Protein AF-A0AAJ7SLI5-F1 (afdb_monomer_lite)

Sequence (270 aa):
MNVRLDGCIRNWDWMGQDTAWISGALRDEPSRQCYRNVEPGSFLPGAGHAEFNTLSYAVRKPSAVGPSAEGDADGDGWRLQLRLELRPSRDQAVLVALVRNGTDAELTVALTHAARGAVGTPARQQQLVPGVGVFVRKELVLFQEAPSDGARGPRAGGLCDGAWHSLGLSATATSMRLELDGVGHSKDGWASVGALAEGGRRPVAALLTGAVRTCLGGLPDTVAFTAAPISAYYAGCLRGIRVGGRALDLHEADHLHPGIRSHSCLPPLP

Radius of gyration: 21.47 Å; chains: 1; bounding box: 49×57×68 Å

Secondary structure (DSSP, 8-state):
----------S--STT---HHHHHHHHH-GGGSPPSS-EESEEEESS--EEESS---B-PPPP--SPPPS-----SSB-EEEEEEEEESSSSEEEEEEEETTTEEEEEEEEEEEEE--TT--GGGSEEEEEEEEEETTEEEEEEEPP--S--STT-SSS-SSS-EEEEEEE-SSEEEEEETTEEEEEESGGGTTTTTTTTPPPHHHHTTS--EEEESS--TTS-GGGSS--PBPEEEEEEEEETTEEPPGGG-SEE-TT-BSSEEPPPP-

pLDDT: mean 83.87, std 16.05, range [39.0, 98.25]

InterPro domains:
  IPR001791 Laminin G domain [PF02210] (158-245)
  IPR001791 Laminin G domain [PS50025] (54-265)
  IPR013320 Concanavalin A-like lectin/glucanase domain superfamily [SSF49899] (158-267)

Organism: Petromyzon marinus (NCBI:txid7757)

Foldseek 3Di:
DDDDDLDDDDPDDDPVDDPVVVVVVCVVDVLNDDDPDWDWFKFDAQPFWFKDFPDAFFDDDPDDPDPDDDDDPLDQGGKKKKKKKWQFQDQWFWAKFWAPPLAAGQKTKIWDWDWADDPPDPSVPTDTFTFIFIDGQAHTLDTDGDDQPVDDDPPRHYRNPLDIKIWIWMDGCFKIWTDINNDIDMDGPSQCVVCPVDDHDHGSSVVSNDGIMMIGQARDPSHDPVRYPGGTGTGGTMPPIAIPNDGDFSVPTPDDDSPMRRTIGDRDDD

Structure (mmCIF, N/CA/C/O backbone):
data_AF-A0AAJ7SLI5-F1
#
_entry.id   AF-A0AAJ7SLI5-F1
#
loop_
_atom_site.group_PDB
_atom_site.id
_atom_site.type_symbol
_atom_site.label_atom_id
_atom_site.label_alt_id
_atom_site.label_comp_id
_atom_site.label_asym_id
_atom_site.label_entity_id
_atom_site.label_seq_id
_atom_site.pdbx_PDB_ins_code
_atom_site.Cartn_x
_atom_site.Cartn_y
_atom_site.Cartn_z
_atom_site.occupancy
_atom_site.B_iso_or_equiv
_atom_site.auth_seq_id
_atom_site.auth_comp_id
_atom_site.auth_asym_id
_atom_site.auth_atom_id
_atom_site.pdbx_PDB_model_num
ATOM 1 N N . MET A 1 1 ? -5.986 -13.204 -24.121 1.00 43.41 1 MET A N 1
ATOM 2 C CA . MET A 1 1 ? -5.200 -13.248 -22.868 1.00 43.41 1 MET A CA 1
ATOM 3 C C . MET A 1 1 ? -4.113 -12.201 -22.969 1.00 43.41 1 MET A C 1
ATOM 5 O O . MET A 1 1 ? -3.384 -12.225 -23.947 1.00 43.41 1 MET A O 1
ATOM 9 N N . ASN A 1 2 ? -4.041 -11.272 -22.018 1.00 56.69 2 ASN A N 1
ATOM 10 C CA . ASN A 1 2 ? -2.928 -10.333 -21.918 1.00 56.69 2 ASN A CA 1
ATOM 11 C C . ASN A 1 2 ? -2.021 -10.853 -20.798 1.00 56.69 2 ASN A C 1
ATOM 13 O O . ASN A 1 2 ? -2.418 -10.823 -19.633 1.00 56.69 2 ASN A O 1
ATOM 17 N N . VAL A 1 3 ? -0.885 -11.452 -21.155 1.00 83.31 3 VAL A N 1
ATOM 18 C CA . VAL A 1 3 ? 0.050 -12.012 -20.172 1.00 83.31 3 VAL A CA 1
ATOM 19 C C . VAL A 1 3 ? 0.910 -10.861 -19.663 1.00 83.31 3 VAL A C 1
ATOM 21 O O . VAL A 1 3 ? 1.609 -10.222 -20.445 1.00 83.31 3 VAL A O 1
ATOM 24 N N . ARG A 1 4 ? 0.826 -10.561 -18.364 1.00 88.00 4 ARG A N 1
ATOM 25 C CA . ARG A 1 4 ? 1.632 -9.505 -17.739 1.00 88.00 4 ARG A CA 1
ATOM 26 C C . ARG A 1 4 ? 3.041 -10.041 -17.479 1.00 88.00 4 ARG A C 1
ATOM 28 O O . ARG A 1 4 ? 3.192 -11.108 -16.890 1.00 88.00 4 ARG A O 1
ATOM 35 N N . LEU A 1 5 ? 4.054 -9.302 -17.921 1.00 92.00 5 LEU A N 1
ATOM 36 C CA . LEU A 1 5 ? 5.462 -9.613 -17.689 1.00 92.00 5 LEU A CA 1
ATOM 37 C C . LEU A 1 5 ? 6.159 -8.366 -17.146 1.00 92.00 5 LEU A C 1
ATOM 39 O O . LEU A 1 5 ? 6.245 -7.352 -17.835 1.00 92.00 5 LEU A O 1
ATOM 43 N N . ASP A 1 6 ? 6.679 -8.466 -15.928 1.00 93.94 6 ASP A N 1
A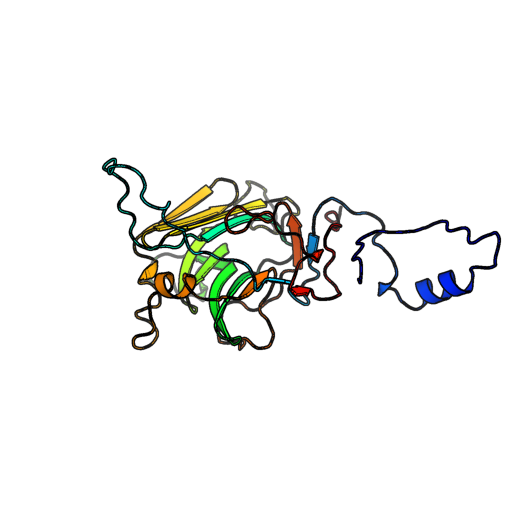TOM 44 C CA . ASP A 1 6 ? 7.616 -7.495 -15.366 1.00 93.94 6 ASP A CA 1
ATOM 45 C C . ASP A 1 6 ? 9.028 -8.022 -15.626 1.00 93.94 6 ASP A C 1
ATOM 47 O O . ASP A 1 6 ? 9.564 -8.830 -14.869 1.00 93.94 6 ASP A O 1
ATOM 51 N N . GLY A 1 7 ? 9.574 -7.663 -16.785 1.00 93.00 7 GLY A N 1
ATOM 52 C CA . GLY A 1 7 ? 10.841 -8.186 -17.270 1.00 93.00 7 GLY A CA 1
ATOM 53 C C . GLY A 1 7 ? 11.535 -7.199 -18.193 1.00 93.00 7 GLY A C 1
ATOM 54 O O . GLY A 1 7 ? 10.896 -6.371 -18.841 1.00 93.00 7 GLY A O 1
ATOM 55 N N . CYS A 1 8 ? 12.860 -7.301 -18.253 1.00 94.12 8 CYS A N 1
ATOM 56 C CA . CYS A 1 8 ? 13.675 -6.464 -19.116 1.00 94.12 8 CYS A CA 1
ATOM 57 C C . CYS A 1 8 ? 14.310 -7.285 -20.233 1.00 94.12 8 CYS A C 1
ATOM 59 O O . CYS A 1 8 ? 14.908 -8.330 -19.979 1.00 94.12 8 CYS A O 1
ATOM 61 N N . ILE A 1 9 ? 14.226 -6.779 -21.460 1.00 93.00 9 ILE A N 1
ATOM 62 C CA . ILE A 1 9 ? 14.850 -7.382 -22.637 1.00 93.00 9 ILE A CA 1
ATOM 63 C C . ILE A 1 9 ? 15.880 -6.391 -23.175 1.00 93.00 9 ILE A C 1
ATOM 65 O O . ILE A 1 9 ? 15.611 -5.198 -23.291 1.00 93.00 9 ILE A O 1
ATOM 69 N N . ARG A 1 10 ? 17.074 -6.887 -23.496 1.00 92.25 10 ARG A N 1
ATOM 70 C CA . ARG A 1 10 ? 18.166 -6.124 -24.116 1.00 92.25 10 ARG A CA 1
ATOM 71 C C . ARG A 1 10 ? 18.929 -7.016 -25.084 1.00 92.25 10 ARG A C 1
ATOM 73 O O . ARG A 1 10 ? 18.812 -8.234 -24.990 1.00 92.25 10 ARG A O 1
ATOM 80 N N . ASN A 1 11 ? 19.748 -6.415 -25.946 1.00 91.62 11 ASN A N 1
ATOM 81 C CA . ASN A 1 11 ? 20.559 -7.131 -26.941 1.00 91.62 11 ASN A CA 1
ATOM 82 C C . ASN A 1 11 ? 19.705 -8.059 -27.822 1.00 91.62 11 ASN A C 1
ATOM 84 O O . ASN A 1 11 ? 20.047 -9.219 -28.033 1.00 91.62 11 ASN A O 1
ATOM 88 N N . TRP A 1 12 ? 18.554 -7.558 -28.272 1.00 91.38 12 TRP A N 1
ATOM 89 C CA . TRP A 1 12 ? 17.672 -8.297 -29.164 1.00 91.38 12 TRP A CA 1
ATOM 90 C C . TRP A 1 12 ? 18.296 -8.430 -30.558 1.00 91.38 12 TRP A C 1
ATOM 92 O O . TRP A 1 12 ? 18.892 -7.486 -31.074 1.00 91.38 12 TRP A O 1
ATOM 102 N N . ASP A 1 13 ? 18.097 -9.591 -31.176 1.00 92.56 13 ASP A N 1
ATOM 103 C CA . ASP A 1 13 ? 18.382 -9.846 -32.585 1.00 92.56 13 ASP A CA 1
ATOM 104 C C . ASP A 1 13 ? 17.106 -10.387 -33.233 1.00 92.56 13 ASP A C 1
ATOM 106 O O . ASP A 1 13 ? 16.637 -11.483 -32.920 1.00 92.56 13 ASP A O 1
ATOM 110 N N . TRP A 1 14 ? 16.512 -9.582 -34.108 1.00 91.38 14 TRP A N 1
ATOM 111 C CA . TRP A 1 14 ? 15.299 -9.938 -34.830 1.00 91.38 14 TRP A CA 1
ATOM 112 C C . TRP A 1 14 ? 15.679 -10.395 -36.236 1.00 91.38 14 TRP A C 1
ATOM 114 O O . TRP A 1 14 ? 15.482 -9.661 -37.197 1.00 91.38 14 TRP A O 1
ATOM 124 N N . MET A 1 15 ? 16.242 -11.603 -36.356 1.00 93.75 15 MET A N 1
ATOM 125 C CA . MET A 1 15 ? 16.651 -12.211 -37.637 1.00 93.75 15 MET A CA 1
ATOM 126 C C . MET A 1 15 ? 17.621 -11.334 -38.457 1.00 93.75 15 MET A C 1
ATOM 128 O O . MET A 1 15 ? 17.492 -11.233 -39.680 1.00 93.75 15 MET A O 1
ATOM 132 N N . GLY A 1 16 ? 18.552 -10.647 -37.791 1.00 91.62 16 GLY A N 1
ATOM 133 C CA . GLY A 1 16 ? 19.519 -9.747 -38.422 1.00 91.62 16 GLY A CA 1
ATOM 134 C C . GLY A 1 16 ? 18.914 -8.482 -39.042 1.00 91.62 16 GLY A C 1
ATOM 135 O O . GLY A 1 16 ? 19.592 -7.807 -39.814 1.00 91.62 16 GLY A O 1
ATOM 136 N N . GLN A 1 17 ? 17.646 -8.168 -38.756 1.00 91.06 17 GLN A N 1
ATOM 137 C CA . GLN A 1 17 ? 16.984 -6.963 -39.261 1.00 91.06 17 GLN A CA 1
ATOM 138 C C . GLN A 1 17 ? 17.444 -5.702 -38.518 1.00 91.06 17 GLN A C 1
ATOM 140 O O . GLN A 1 17 ? 17.883 -5.762 -37.367 1.00 91.06 17 GLN A O 1
ATOM 145 N N . ASP A 1 18 ? 17.289 -4.538 -39.158 1.00 90.62 18 ASP A N 1
ATOM 146 C CA . ASP A 1 18 ? 17.535 -3.253 -38.502 1.00 90.62 18 ASP A CA 1
ATOM 147 C C . ASP A 1 18 ? 16.498 -2.992 -37.394 1.00 90.62 18 ASP A C 1
ATOM 149 O O . ASP A 1 18 ? 15.282 -3.087 -37.585 1.00 90.62 18 ASP A O 1
ATOM 153 N N . THR A 1 19 ? 16.997 -2.645 -36.209 1.00 90.75 19 THR A N 1
ATOM 154 C CA . THR A 1 19 ? 16.206 -2.393 -34.998 1.00 90.75 19 THR A CA 1
ATOM 155 C C . THR A 1 19 ? 16.385 -0.971 -34.469 1.00 90.75 19 THR A C 1
ATOM 157 O O . THR A 1 19 ? 15.983 -0.666 -33.341 1.00 90.75 19 THR A O 1
ATOM 160 N N . ALA A 1 20 ? 16.938 -0.064 -35.284 1.00 89.44 20 ALA A N 1
ATOM 161 C CA . ALA A 1 20 ? 17.119 1.341 -34.935 1.00 89.44 20 ALA A CA 1
ATOM 162 C C . ALA A 1 20 ? 15.810 2.003 -34.476 1.00 89.44 20 ALA A C 1
ATOM 164 O O . ALA A 1 20 ? 15.831 2.794 -33.532 1.00 89.44 20 ALA A O 1
ATOM 165 N N . TRP A 1 21 ? 14.670 1.614 -35.055 1.00 87.00 21 TRP A N 1
ATOM 166 C CA . TRP A 1 21 ? 13.339 2.086 -34.661 1.00 87.00 21 TRP A CA 1
ATOM 167 C C . TRP A 1 21 ? 12.968 1.725 -33.209 1.00 87.00 21 TRP A C 1
ATOM 169 O O . TRP A 1 21 ? 12.399 2.560 -32.509 1.00 87.00 21 TRP A O 1
ATOM 179 N N . ILE A 1 22 ? 13.348 0.535 -32.716 1.00 87.56 22 ILE A N 1
ATOM 180 C CA . ILE A 1 22 ? 13.147 0.136 -31.308 1.00 87.56 22 ILE A CA 1
ATOM 181 C C . ILE A 1 22 ? 13.999 1.032 -30.416 1.00 87.56 22 ILE A C 1
ATOM 183 O O . ILE A 1 22 ? 13.512 1.594 -29.439 1.00 87.56 22 ILE A O 1
ATOM 187 N N . SER A 1 23 ? 15.271 1.212 -30.778 1.00 85.38 23 SER A N 1
ATOM 188 C CA . SER A 1 23 ? 16.185 2.061 -30.011 1.00 85.38 23 SER A CA 1
ATOM 189 C C . SER A 1 23 ? 15.745 3.532 -29.986 1.00 85.38 23 SER A C 1
ATOM 191 O O . SER A 1 23 ? 15.926 4.199 -28.972 1.00 85.38 23 SER A O 1
ATOM 193 N N . GLY A 1 24 ? 15.142 4.028 -31.075 1.00 87.50 24 GLY A N 1
ATOM 194 C CA . GLY A 1 24 ? 14.528 5.353 -31.154 1.00 87.50 24 GLY A CA 1
ATOM 195 C C . GLY A 1 24 ? 13.346 5.470 -30.199 1.00 87.50 24 GLY A C 1
ATOM 196 O O . GLY A 1 24 ? 13.371 6.309 -29.307 1.00 87.50 24 GLY A O 1
ATOM 197 N N . ALA A 1 25 ? 12.395 4.537 -30.282 1.00 88.00 25 ALA A N 1
ATOM 198 C CA . ALA A 1 25 ? 11.236 4.515 -29.392 1.00 88.00 25 ALA A CA 1
ATOM 199 C C . ALA A 1 25 ? 11.616 4.417 -27.902 1.00 88.00 25 ALA A C 1
ATOM 201 O O . ALA A 1 25 ? 10.952 5.009 -27.056 1.00 88.00 25 ALA A O 1
ATOM 202 N N . LEU A 1 26 ? 12.687 3.689 -27.564 1.00 89.69 26 LEU A N 1
ATOM 203 C CA . LEU A 1 26 ? 13.200 3.622 -26.193 1.00 89.69 26 LEU A CA 1
ATOM 204 C C . LEU A 1 26 ? 13.835 4.936 -25.728 1.00 89.69 26 LEU A C 1
ATOM 206 O O . LEU A 1 26 ? 13.734 5.259 -24.548 1.00 89.69 26 LEU A O 1
ATOM 210 N N . ARG A 1 27 ? 14.501 5.684 -26.618 1.00 88.00 27 ARG A N 1
ATOM 211 C CA . ARG A 1 27 ? 15.070 7.003 -26.295 1.00 88.00 27 ARG A CA 1
ATOM 212 C C . ARG A 1 27 ? 13.977 8.044 -26.071 1.00 88.00 27 ARG A C 1
ATOM 214 O O . ARG A 1 27 ? 14.090 8.825 -25.131 1.00 88.00 27 ARG A O 1
ATOM 221 N N . ASP A 1 28 ? 12.938 8.013 -26.898 1.00 90.94 28 ASP A N 1
ATOM 222 C CA . ASP A 1 28 ? 11.855 8.997 -26.865 1.00 90.94 28 ASP A CA 1
ATOM 223 C C . ASP A 1 28 ? 10.877 8.752 -25.708 1.00 90.94 28 ASP A C 1
ATOM 225 O O . ASP A 1 28 ? 10.262 9.693 -25.207 1.00 90.94 28 ASP A O 1
ATOM 229 N N . GLU A 1 29 ? 10.746 7.501 -25.249 1.00 89.69 29 GLU A N 1
ATOM 230 C CA . GLU A 1 29 ? 9.793 7.121 -24.206 1.00 89.69 29 GLU A CA 1
ATOM 231 C C . GLU A 1 29 ? 10.481 6.436 -23.002 1.00 89.69 29 GLU A C 1
ATOM 233 O O . GLU A 1 29 ? 10.606 5.206 -22.956 1.00 89.69 29 GLU A O 1
ATOM 238 N N . PRO A 1 30 ? 10.903 7.205 -21.975 1.00 86.62 30 PRO A N 1
ATOM 239 C CA . PRO A 1 30 ? 11.588 6.666 -20.796 1.00 86.62 30 PRO A CA 1
ATOM 240 C C . PRO A 1 30 ? 10.800 5.592 -20.029 1.00 86.62 30 PRO A C 1
ATOM 242 O O . PRO A 1 30 ? 11.404 4.734 -19.391 1.00 86.62 30 PRO A O 1
ATOM 245 N N . SER A 1 31 ? 9.463 5.588 -20.106 1.00 84.75 31 SER A N 1
ATOM 246 C CA . SER A 1 31 ? 8.586 4.555 -19.521 1.00 84.75 31 SER A CA 1
ATOM 247 C C . SER A 1 31 ? 8.820 3.154 -20.090 1.00 84.75 31 SER A C 1
ATOM 249 O O . SER A 1 31 ? 8.468 2.172 -19.431 1.00 84.75 31 SER A O 1
ATOM 251 N N . ARG A 1 32 ? 9.419 3.053 -21.285 1.00 88.69 32 ARG A N 1
ATOM 252 C CA . ARG A 1 32 ? 9.795 1.786 -21.929 1.00 88.69 32 ARG A CA 1
ATOM 253 C C . ARG A 1 32 ? 11.181 1.286 -21.519 1.00 88.69 32 ARG A C 1
ATOM 255 O O . ARG A 1 32 ? 11.569 0.191 -21.917 1.00 88.69 32 ARG A O 1
ATOM 262 N N . GLN A 1 33 ? 11.935 2.066 -20.745 1.00 91.69 33 GLN A N 1
ATOM 263 C CA . GLN A 1 33 ? 13.238 1.661 -20.229 1.00 91.69 33 GLN A CA 1
ATOM 264 C C . GLN A 1 33 ? 13.091 0.981 -18.865 1.00 91.69 33 GLN A C 1
ATOM 266 O O . GLN A 1 33 ? 12.293 1.384 -18.017 1.00 91.69 33 GLN A O 1
ATOM 271 N N . CYS A 1 34 ? 13.896 -0.053 -18.642 1.00 92.38 34 CYS A N 1
ATOM 272 C CA . CYS A 1 34 ? 13.976 -0.726 -17.353 1.00 92.38 34 CYS A CA 1
ATOM 273 C C . CYS A 1 34 ? 14.930 0.014 -16.412 1.00 92.38 34 CYS A C 1
ATOM 275 O O . CYS A 1 34 ? 15.869 0.685 -16.847 1.00 92.38 34 CYS A O 1
ATOM 277 N N . TYR A 1 35 ? 14.768 -0.208 -15.110 1.00 91.75 35 TYR A N 1
ATOM 278 C CA . TYR A 1 35 ? 15.784 0.186 -14.144 1.00 91.75 35 TYR A CA 1
ATOM 279 C C . TYR A 1 35 ? 17.070 -0.622 -14.334 1.00 91.75 35 TYR A C 1
ATOM 281 O O . TYR A 1 35 ? 17.040 -1.816 -14.626 1.00 91.75 35 TYR A O 1
ATOM 289 N N . ARG A 1 36 ? 18.215 0.043 -14.148 1.00 91.25 36 ARG A N 1
ATOM 290 C CA . ARG A 1 36 ? 19.535 -0.574 -14.328 1.00 91.25 36 ARG A CA 1
ATOM 291 C C . ARG A 1 36 ? 19.829 -1.646 -13.280 1.00 91.25 36 ARG A C 1
ATOM 293 O O . ARG A 1 36 ? 20.367 -2.692 -13.622 1.00 91.25 36 ARG A O 1
ATOM 300 N N . ASN A 1 37 ? 19.496 -1.356 -12.025 1.00 93.44 37 ASN A N 1
ATOM 301 C CA . ASN A 1 37 ? 19.676 -2.253 -10.892 1.00 93.44 37 ASN A CA 1
ATOM 302 C C . ASN A 1 37 ? 18.308 -2.494 -10.266 1.00 93.44 37 ASN A C 1
ATOM 304 O O . ASN A 1 37 ? 17.581 -1.534 -10.004 1.00 93.44 37 ASN A O 1
ATOM 308 N N . VAL A 1 38 ? 17.977 -3.760 -10.037 1.00 95.50 38 VAL A N 1
ATOM 309 C CA . VAL A 1 38 ? 16.729 -4.176 -9.401 1.00 95.50 38 VAL A CA 1
ATOM 310 C C . VAL A 1 38 ? 16.996 -5.298 -8.409 1.00 95.50 38 VAL A C 1
ATOM 312 O O . VAL A 1 38 ? 17.949 -6.060 -8.564 1.00 95.50 38 VAL A O 1
ATOM 315 N N . GLU A 1 39 ? 16.134 -5.410 -7.411 1.00 95.69 39 GLU A N 1
ATOM 316 C CA . GLU A 1 39 ? 16.106 -6.502 -6.442 1.00 95.69 39 GLU A CA 1
ATOM 317 C C . GLU A 1 39 ? 14.688 -7.092 -6.321 1.00 95.69 39 GLU A C 1
ATOM 319 O O . GLU A 1 39 ? 13.727 -6.459 -6.773 1.00 95.69 39 GLU A O 1
ATOM 324 N N . PRO A 1 40 ? 14.527 -8.295 -5.735 1.00 96.50 40 PRO A N 1
ATOM 325 C CA . PRO A 1 40 ? 13.215 -8.913 -5.572 1.00 96.50 40 PRO A CA 1
ATOM 326 C C . PRO A 1 40 ? 12.265 -8.077 -4.708 1.00 96.50 40 PRO A C 1
ATOM 328 O O . PRO A 1 40 ? 12.587 -7.710 -3.577 1.00 96.50 40 PRO A O 1
ATOM 331 N N . GLY A 1 41 ? 11.063 -7.839 -5.227 1.00 96.69 41 GLY A N 1
ATOM 332 C CA . GLY A 1 41 ? 10.003 -7.087 -4.560 1.00 96.69 41 GLY A CA 1
ATOM 333 C C . GLY A 1 41 ? 9.158 -6.323 -5.571 1.00 96.69 41 GLY A C 1
ATOM 334 O O . GLY A 1 41 ? 9.396 -6.392 -6.769 1.00 96.69 41 GLY A O 1
ATOM 335 N N . SER A 1 42 ? 8.182 -5.575 -5.088 1.00 97.62 42 SER A N 1
ATOM 336 C CA . SER A 1 42 ? 7.317 -4.720 -5.887 1.00 97.62 42 SER A CA 1
ATOM 337 C C . SER A 1 42 ? 7.652 -3.258 -5.619 1.00 97.62 42 SER A C 1
ATOM 339 O O . SER A 1 42 ? 7.651 -2.829 -4.462 1.00 97.62 42 SER A O 1
ATOM 341 N N . PHE A 1 43 ? 7.912 -2.483 -6.671 1.00 97.50 43 PHE A N 1
ATOM 342 C CA . PHE A 1 43 ? 8.137 -1.043 -6.563 1.00 97.50 43 PHE A CA 1
ATOM 343 C C . PHE A 1 43 ? 6.843 -0.262 -6.731 1.00 97.50 43 PHE A C 1
ATOM 345 O O . PHE A 1 43 ? 6.175 -0.352 -7.764 1.00 97.50 43 PHE A O 1
ATOM 352 N N . LEU A 1 44 ? 6.535 0.569 -5.741 1.00 97.69 44 LEU A N 1
ATOM 353 C CA . LEU A 1 44 ? 5.436 1.517 -5.795 1.00 97.69 44 LEU A CA 1
ATOM 354 C C . LEU A 1 44 ? 6.024 2.934 -5.864 1.00 97.69 44 LEU A C 1
ATOM 356 O O . LEU A 1 44 ? 6.751 3.335 -4.954 1.00 97.69 44 LEU A O 1
ATOM 360 N N . PRO A 1 45 ? 5.725 3.718 -6.916 1.00 96.12 45 PRO A N 1
ATOM 361 C CA . PRO A 1 45 ? 6.358 5.020 -7.134 1.00 96.12 45 PRO A CA 1
ATOM 362 C C . PRO A 1 45 ? 5.726 6.173 -6.331 1.00 96.12 45 PRO A C 1
ATOM 364 O O . PRO A 1 45 ? 6.154 7.315 -6.476 1.00 96.12 45 PRO A O 1
ATOM 367 N N . GLY A 1 46 ? 4.688 5.924 -5.523 1.00 97.00 46 GLY A N 1
ATOM 368 C CA . GLY A 1 46 ? 3.966 6.984 -4.806 1.00 97.00 46 GLY A CA 1
ATOM 369 C C . GLY A 1 46 ? 3.014 7.809 -5.671 1.00 97.00 46 GLY A C 1
ATOM 370 O O . GLY A 1 46 ? 2.828 8.993 -5.392 1.00 97.00 46 GLY A O 1
ATOM 371 N N . ALA A 1 47 ? 2.438 7.203 -6.714 1.00 95.75 47 ALA A N 1
ATOM 372 C CA . ALA A 1 47 ? 1.523 7.861 -7.656 1.00 95.75 47 ALA A CA 1
ATOM 373 C C . ALA A 1 47 ? 0.200 7.104 -7.885 1.00 95.75 47 ALA A C 1
ATOM 375 O O . ALA A 1 47 ? -0.622 7.536 -8.682 1.00 95.75 47 ALA A O 1
ATOM 376 N N . GLY A 1 48 ? -0.003 5.965 -7.222 1.00 96.25 48 GLY A N 1
ATOM 377 C CA . GLY A 1 48 ? -1.199 5.151 -7.402 1.00 96.25 48 GLY A CA 1
ATOM 378 C C . GLY A 1 48 ? -1.204 3.931 -6.492 1.00 96.25 48 GLY A C 1
ATOM 379 O O . GLY A 1 48 ? -0.392 3.828 -5.574 1.00 96.25 48 GLY A O 1
ATOM 380 N N . HIS A 1 49 ? -2.117 3.003 -6.764 1.00 97.31 49 HIS A N 1
ATOM 381 C CA . HIS A 1 49 ? -2.381 1.840 -5.922 1.00 97.31 49 HIS A CA 1
ATOM 382 C C . HIS A 1 49 ? -2.644 0.578 -6.761 1.00 97.31 49 HIS A C 1
ATOM 384 O O . HIS A 1 49 ? -2.808 0.643 -7.984 1.00 97.31 49 HIS A O 1
ATOM 390 N N . ALA A 1 50 ? -2.695 -0.567 -6.083 1.00 97.50 50 ALA A N 1
ATOM 391 C CA . ALA A 1 50 ? -3.238 -1.818 -6.609 1.00 97.50 50 ALA A CA 1
ATOM 392 C C . ALA A 1 50 ? -4.538 -2.175 -5.871 1.00 97.50 50 ALA A C 1
ATOM 394 O O . ALA A 1 50 ? -4.660 -1.884 -4.682 1.00 97.50 50 ALA A O 1
ATOM 395 N N . GLU A 1 51 ? -5.500 -2.793 -6.553 1.00 96.31 51 GLU A N 1
ATOM 396 C CA . GLU A 1 51 ? -6.811 -3.160 -6.004 1.00 96.31 51 GLU A CA 1
ATOM 397 C C . GLU A 1 51 ? -7.093 -4.652 -6.195 1.00 96.31 51 GLU A C 1
ATOM 399 O O . GLU A 1 51 ? -6.894 -5.197 -7.281 1.00 96.31 51 GLU A O 1
ATOM 404 N N . PHE A 1 52 ? -7.602 -5.291 -5.141 1.00 94.62 52 PHE A N 1
ATOM 405 C CA . PHE A 1 52 ? -8.078 -6.672 -5.150 1.00 94.62 52 PHE A CA 1
ATOM 406 C C . PHE A 1 52 ? -9.518 -6.739 -4.631 1.00 94.62 52 PHE A C 1
ATOM 408 O O . PHE A 1 52 ? -9.796 -6.384 -3.483 1.00 94.62 52 PHE A O 1
ATOM 415 N N . ASN A 1 53 ? -10.424 -7.252 -5.456 1.00 90.81 53 ASN A N 1
ATOM 416 C CA . ASN A 1 53 ? -11.868 -7.299 -5.218 1.00 90.81 53 ASN A CA 1
ATOM 417 C C . ASN A 1 53 ? -12.363 -8.677 -4.766 1.00 90.81 53 ASN A C 1
ATOM 419 O O . ASN A 1 53 ? -13.491 -8.813 -4.298 1.00 90.81 53 ASN A O 1
ATOM 423 N N . THR A 1 54 ? -11.524 -9.705 -4.897 1.00 83.94 54 THR A N 1
ATOM 424 C CA . THR A 1 54 ? -11.888 -11.110 -4.650 1.00 83.94 54 THR A CA 1
ATOM 425 C C . THR A 1 54 ? -11.428 -11.644 -3.293 1.00 83.94 54 THR A C 1
ATOM 427 O O . THR A 1 54 ? -11.693 -12.802 -2.962 1.00 83.94 54 THR A O 1
ATOM 430 N N . LEU A 1 55 ? -10.751 -10.825 -2.482 1.00 86.94 55 LEU A N 1
ATOM 431 C CA . LEU A 1 55 ? -10.303 -11.242 -1.156 1.00 86.94 55 LEU A CA 1
ATOM 432 C C . LEU A 1 55 ? -11.493 -11.346 -0.198 1.00 86.94 55 LEU A C 1
ATOM 434 O O . LEU A 1 55 ? -12.296 -10.425 -0.067 1.00 86.94 55 LEU A O 1
ATOM 438 N N . SER A 1 56 ? -11.588 -12.484 0.490 1.00 82.31 56 SER A N 1
ATOM 439 C CA . SER A 1 56 ? -12.586 -12.717 1.530 1.00 82.31 56 SER A CA 1
ATOM 440 C C . SER A 1 56 ? -11.908 -12.802 2.886 1.00 82.31 56 SER A C 1
ATOM 442 O O . SER A 1 56 ? -10.925 -13.522 3.057 1.00 82.31 56 SER A O 1
ATOM 444 N N . TYR A 1 57 ? -12.471 -12.087 3.854 1.00 85.81 57 TYR A N 1
ATOM 445 C CA . TYR A 1 57 ? -12.023 -12.102 5.243 1.00 85.81 57 TYR A CA 1
ATOM 446 C C . TYR A 1 57 ? -12.907 -12.971 6.130 1.00 85.81 57 TYR A C 1
ATOM 448 O O . TYR A 1 57 ? -12.647 -13.068 7.322 1.00 85.81 57 TYR A O 1
ATOM 456 N N . ALA A 1 58 ? -13.940 -13.609 5.577 1.00 80.25 58 ALA A N 1
ATOM 457 C CA . ALA A 1 58 ? -14.840 -14.458 6.340 1.00 80.25 58 ALA A CA 1
ATOM 458 C C . ALA A 1 58 ? -14.150 -15.773 6.745 1.00 80.25 58 ALA A C 1
ATOM 460 O O . ALA A 1 58 ? -13.601 -16.496 5.911 1.00 80.25 58 ALA A O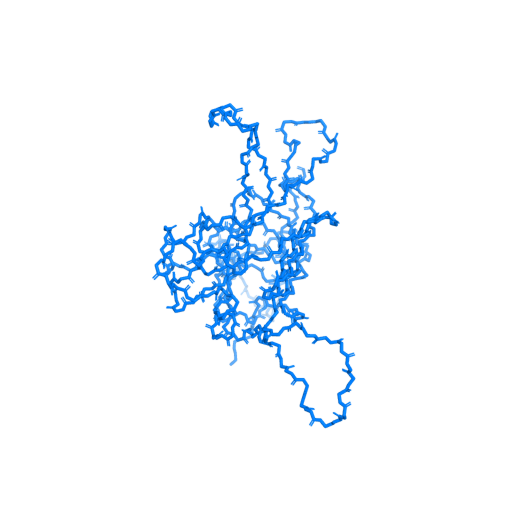 1
ATOM 461 N N . VAL A 1 59 ? -14.223 -16.119 8.027 1.00 73.25 59 VAL A N 1
ATOM 462 C CA . VAL A 1 59 ? -13.808 -17.422 8.548 1.00 73.25 59 VAL A CA 1
ATOM 463 C C . VAL A 1 59 ? -14.958 -18.391 8.310 1.00 73.25 59 VAL A C 1
ATOM 465 O O . VAL A 1 59 ? -16.016 -18.299 8.935 1.00 73.25 59 VAL A O 1
ATOM 468 N N . ARG A 1 60 ? -14.765 -19.339 7.390 1.00 61.66 60 ARG A N 1
ATOM 469 C CA . ARG A 1 60 ? -15.715 -20.438 7.201 1.00 61.66 60 ARG A CA 1
ATOM 470 C C . ARG A 1 60 ? -15.639 -21.353 8.420 1.00 61.66 60 ARG A C 1
ATOM 472 O O . ARG A 1 60 ? -14.579 -21.909 8.697 1.00 61.66 60 ARG A O 1
ATOM 479 N N . LYS A 1 61 ? -16.755 -21.532 9.132 1.00 56.22 61 LYS A N 1
ATOM 480 C CA . LYS A 1 61 ? -16.861 -22.607 10.127 1.00 56.22 61 LYS A CA 1
ATOM 481 C C . LYS A 1 61 ? -16.665 -23.942 9.393 1.00 56.22 61 LYS A C 1
ATOM 483 O O . LYS A 1 61 ? -17.307 -24.127 8.354 1.00 56.22 61 LYS A O 1
ATOM 488 N N . PRO A 1 62 ? -15.795 -24.852 9.862 1.00 51.25 62 PRO A N 1
ATOM 489 C CA . PRO A 1 62 ? -15.751 -26.195 9.304 1.00 51.25 62 PRO A CA 1
ATOM 490 C C . PRO A 1 62 ? -17.146 -26.814 9.432 1.00 51.25 62 PRO A C 1
ATOM 492 O O . PRO A 1 62 ? -17.785 -26.711 10.480 1.00 51.25 62 PRO A O 1
ATOM 495 N N . SER A 1 63 ? -17.643 -27.377 8.329 1.00 44.12 63 SER A N 1
ATOM 496 C CA . SER A 1 63 ? -18.952 -28.029 8.280 1.00 44.12 63 SER A CA 1
ATOM 497 C C . SER A 1 63 ? -19.001 -29.089 9.376 1.00 44.12 63 SER A C 1
ATOM 499 O O . SER A 1 63 ? -18.155 -29.983 9.402 1.00 44.12 63 SER A O 1
ATOM 501 N N . ALA A 1 64 ? -19.944 -28.960 10.305 1.00 46.09 64 ALA A N 1
ATOM 502 C CA . ALA A 1 64 ? -20.087 -29.877 11.421 1.00 46.09 64 ALA A CA 1
ATOM 503 C C . ALA A 1 64 ? -20.493 -31.269 10.910 1.00 46.09 64 ALA A C 1
ATOM 505 O O . ALA A 1 64 ? -21.667 -31.548 10.685 1.00 46.09 64 ALA A O 1
ATOM 506 N N . VAL A 1 65 ? -19.505 -32.147 10.744 1.00 45.75 65 VAL A N 1
ATOM 507 C CA . VAL A 1 65 ? -19.670 -33.601 10.818 1.00 45.75 65 VAL A CA 1
ATOM 508 C C . VAL A 1 65 ? -18.717 -34.073 11.911 1.00 45.75 65 VAL A C 1
ATOM 510 O O . VAL A 1 65 ? -17.574 -34.431 11.652 1.00 45.75 65 VAL A O 1
ATOM 513 N N . GLY A 1 66 ? -19.162 -33.976 13.161 1.00 48.62 66 GLY A N 1
ATOM 514 C CA . GLY A 1 66 ? -18.408 -34.438 14.324 1.00 48.62 66 GLY A CA 1
ATOM 515 C C . GLY A 1 66 ? -18.926 -33.813 15.623 1.00 48.62 66 GLY A C 1
ATOM 516 O O . GLY A 1 66 ? -19.284 -32.634 15.609 1.00 48.62 66 GLY A O 1
ATOM 517 N N . PRO A 1 67 ? -19.010 -34.577 16.728 1.00 45.31 67 PRO A N 1
ATOM 518 C CA . PRO A 1 67 ? -19.456 -34.050 18.005 1.00 45.31 67 PRO A CA 1
ATOM 519 C C . PRO A 1 67 ? -18.410 -33.085 18.567 1.00 45.31 67 PRO A C 1
ATOM 521 O O . PRO A 1 67 ? -17.207 -33.336 18.524 1.00 45.31 67 PRO A O 1
ATOM 524 N N . SER A 1 68 ? -18.919 -31.958 19.046 1.00 44.59 68 SER A N 1
ATOM 525 C CA . SER A 1 68 ? -18.222 -30.778 19.536 1.00 44.59 68 SER A CA 1
ATOM 526 C C . SER A 1 68 ? -17.103 -31.112 20.526 1.00 44.59 68 SER A C 1
ATOM 528 O O . SER A 1 68 ? -17.372 -31.593 21.625 1.00 44.59 68 SER A O 1
ATOM 530 N N . ALA A 1 69 ? -15.860 -30.794 20.160 1.00 39.47 69 ALA A N 1
ATOM 531 C CA . ALA A 1 69 ? -14.811 -30.552 21.139 1.00 39.47 69 ALA A CA 1
ATOM 532 C C . ALA A 1 69 ? -15.005 -29.131 21.685 1.00 39.47 69 ALA A C 1
ATOM 534 O O . ALA A 1 69 ? -15.072 -28.160 20.929 1.00 39.47 69 ALA A O 1
ATOM 535 N N . GLU A 1 70 ? -15.183 -29.041 22.996 1.00 43.25 70 GLU A N 1
ATOM 536 C CA . GLU A 1 70 ? -15.329 -27.800 23.744 1.00 43.25 70 GLU A CA 1
ATOM 537 C C . GLU A 1 70 ? -14.051 -26.954 23.652 1.00 43.25 70 GLU A C 1
ATOM 539 O O . GLU A 1 70 ? -12.947 -27.469 23.822 1.00 43.25 70 GLU A O 1
ATOM 544 N N . GLY A 1 71 ? -14.223 -25.646 23.433 1.00 39.25 71 GLY A N 1
ATOM 545 C CA . GLY A 1 71 ? -13.171 -24.646 23.622 1.00 39.25 71 GLY A CA 1
ATOM 546 C C . GLY A 1 71 ? -12.628 -24.005 22.347 1.00 39.25 71 GLY A C 1
ATOM 547 O O . GLY A 1 71 ? -11.459 -24.176 22.046 1.00 39.25 71 GLY A O 1
ATOM 548 N N . ASP A 1 72 ? -13.460 -23.241 21.632 1.00 39.00 72 ASP A N 1
ATOM 549 C CA . ASP A 1 72 ? -13.018 -22.047 20.887 1.00 39.00 72 ASP A CA 1
ATOM 550 C C . ASP A 1 72 ? -14.249 -21.208 20.506 1.00 39.00 72 ASP A C 1
ATOM 552 O O . ASP A 1 72 ? -14.777 -21.234 19.392 1.00 39.00 72 ASP A O 1
ATOM 556 N N . ALA A 1 73 ? -14.771 -20.487 21.497 1.00 43.69 73 ALA A N 1
ATOM 557 C CA . ALA A 1 73 ? -15.825 -19.501 21.314 1.00 43.69 73 ALA A CA 1
ATOM 558 C C . ALA A 1 73 ? -15.202 -18.127 21.006 1.00 43.69 73 ALA A C 1
ATOM 560 O O . ALA A 1 73 ? -15.207 -17.253 21.863 1.00 43.69 73 ALA A O 1
ATOM 561 N N . ASP A 1 74 ? -14.674 -17.923 19.794 1.00 45.69 74 ASP A N 1
ATOM 562 C CA . ASP A 1 74 ? -14.402 -16.567 19.278 1.00 45.69 74 ASP A CA 1
ATOM 563 C C . ASP A 1 74 ? -15.345 -16.309 18.092 1.00 45.69 74 ASP A C 1
ATOM 565 O O . ASP A 1 74 ? -15.149 -16.743 16.954 1.00 45.69 74 ASP A O 1
ATOM 569 N N . GLY A 1 75 ? -16.499 -15.750 18.449 1.00 47.34 75 GLY A N 1
ATOM 570 C CA . GLY A 1 75 ? -17.788 -15.934 17.794 1.00 47.34 75 GLY A CA 1
ATOM 571 C C . GLY A 1 75 ? -18.132 -15.009 16.636 1.00 47.34 75 GLY A C 1
ATOM 572 O O . GLY A 1 75 ? -19.316 -14.845 16.383 1.00 47.34 75 GLY A O 1
ATOM 573 N N . ASP A 1 76 ? -17.181 -14.463 15.886 1.00 56.94 76 ASP A N 1
ATOM 574 C CA . ASP A 1 76 ? -17.506 -13.477 14.847 1.00 56.94 76 ASP A CA 1
ATOM 575 C C . ASP A 1 76 ? -16.776 -13.773 13.539 1.00 56.94 76 ASP A C 1
ATOM 577 O O . ASP A 1 76 ? -15.886 -13.035 13.160 1.00 56.94 76 ASP A O 1
ATOM 581 N N . GLY A 1 77 ? -17.143 -14.881 12.883 1.00 70.81 77 GLY A N 1
ATOM 582 C CA . GLY A 1 77 ? -17.061 -15.230 11.447 1.00 70.81 77 GLY A CA 1
ATOM 583 C C . GLY A 1 77 ? -16.069 -14.576 10.461 1.00 70.81 77 GLY A C 1
ATOM 584 O O . GLY A 1 77 ? -16.284 -14.729 9.261 1.00 70.81 77 GLY A O 1
ATOM 585 N N . TRP A 1 78 ? -15.018 -13.868 10.870 1.00 79.12 78 TRP A N 1
ATOM 586 C CA . TRP A 1 78 ? -14.078 -13.139 10.025 1.00 79.12 78 TRP A CA 1
ATOM 587 C C . TRP A 1 78 ? -12.713 -12.972 10.714 1.00 79.12 78 TRP A C 1
ATOM 589 O O . TRP A 1 78 ? -12.589 -13.013 11.938 1.00 79.12 78 TRP A O 1
ATOM 599 N N . ARG A 1 79 ? -11.658 -12.821 9.911 1.00 85.56 79 ARG A N 1
ATOM 600 C CA . ARG A 1 79 ? -10.283 -12.626 10.370 1.00 85.56 79 ARG A CA 1
ATOM 601 C C . ARG A 1 79 ? -9.475 -11.886 9.308 1.00 85.56 79 ARG A C 1
ATOM 603 O O . ARG A 1 79 ? -9.368 -12.340 8.171 1.00 85.56 79 ARG A O 1
ATOM 610 N N . LEU A 1 80 ? -8.847 -10.780 9.697 1.00 89.50 80 LEU A N 1
ATOM 611 C CA . LEU A 1 80 ? -7.857 -10.086 8.876 1.00 89.50 80 LEU A CA 1
ATOM 612 C C . LEU A 1 80 ? -6.463 -10.510 9.330 1.00 89.50 80 LEU A C 1
ATOM 614 O O . LEU A 1 80 ? -6.106 -10.346 10.491 1.00 89.50 80 LEU A O 1
ATOM 618 N N . GLN A 1 81 ? -5.669 -11.042 8.408 1.00 93.31 81 GLN A N 1
ATOM 619 C CA . GLN A 1 81 ? -4.241 -11.276 8.611 1.00 93.31 81 GLN A CA 1
ATOM 620 C C . GLN A 1 81 ? -3.490 -10.611 7.472 1.00 93.31 81 GLN A C 1
ATOM 622 O O . GLN A 1 81 ? -3.708 -10.961 6.317 1.00 93.31 81 GLN A O 1
ATOM 627 N N . LEU A 1 82 ? -2.618 -9.671 7.796 1.00 95.94 82 LEU A N 1
ATOM 628 C CA . LEU A 1 82 ? -1.717 -9.008 6.872 1.00 95.94 82 LEU A CA 1
ATOM 629 C C . LEU A 1 82 ? -0.289 -9.291 7.329 1.00 95.94 82 LEU A C 1
ATOM 631 O O . LEU A 1 82 ? 0.040 -9.111 8.500 1.00 95.94 82 LEU A O 1
ATOM 635 N N . ARG A 1 83 ? 0.556 -9.725 6.400 1.00 97.75 83 ARG A N 1
ATOM 636 C CA . ARG A 1 83 ? 2.007 -9.739 6.573 1.00 97.75 83 ARG A CA 1
ATOM 637 C C . ARG A 1 83 ? 2.643 -9.169 5.323 1.00 97.75 83 ARG A C 1
ATOM 639 O O . ARG A 1 83 ? 2.255 -9.552 4.224 1.00 97.75 83 ARG A O 1
ATOM 646 N N . LEU A 1 84 ? 3.591 -8.267 5.488 1.00 97.81 84 LEU A N 1
ATOM 647 C CA . LEU A 1 84 ? 4.416 -7.770 4.398 1.00 97.81 84 LEU A CA 1
ATOM 648 C C . LEU A 1 84 ? 5.755 -7.304 4.953 1.00 97.81 84 LEU A C 1
ATOM 650 O O . LEU A 1 84 ? 5.881 -7.018 6.142 1.00 97.81 84 LEU A O 1
ATOM 654 N N . GLU A 1 85 ? 6.738 -7.208 4.079 1.00 98.12 85 GLU A N 1
ATOM 655 C CA . GLU A 1 85 ? 7.962 -6.471 4.345 1.00 98.12 85 GLU A CA 1
ATOM 656 C C . GLU A 1 85 ? 7.934 -5.189 3.516 1.00 98.12 85 GLU A C 1
ATOM 658 O O . GLU A 1 85 ? 7.513 -5.212 2.354 1.00 98.12 85 GLU A O 1
ATOM 663 N N . LEU A 1 86 ? 8.358 -4.077 4.110 1.00 97.38 86 LEU A N 1
ATOM 664 C CA . LEU A 1 86 ? 8.385 -2.771 3.468 1.00 97.38 86 LEU A CA 1
ATOM 665 C C . LEU A 1 86 ? 9.756 -2.106 3.594 1.00 97.38 86 LEU A C 1
ATOM 667 O O . LEU A 1 86 ? 10.411 -2.202 4.625 1.00 97.38 86 LEU A O 1
ATOM 671 N N . ARG A 1 87 ? 10.145 -1.371 2.555 1.00 96.50 87 ARG A N 1
ATOM 672 C CA . ARG A 1 87 ? 11.232 -0.389 2.585 1.00 96.50 87 ARG A CA 1
ATOM 673 C C . ARG A 1 87 ? 10.709 0.927 2.007 1.00 96.50 87 ARG A C 1
ATOM 675 O O . ARG A 1 87 ? 10.715 1.104 0.784 1.00 96.50 87 ARG A O 1
ATOM 682 N N . PRO A 1 88 ? 10.157 1.812 2.848 1.00 95.69 88 PRO A N 1
ATOM 683 C CA . PRO A 1 88 ? 9.565 3.064 2.405 1.00 95.69 88 PRO A CA 1
ATOM 684 C C . PRO A 1 88 ? 10.618 4.113 2.040 1.00 95.69 88 PRO A C 1
ATOM 686 O O . PRO A 1 88 ? 11.716 4.146 2.588 1.00 95.69 88 PRO A O 1
ATOM 689 N N . SER A 1 89 ? 10.243 5.020 1.141 1.00 94.00 89 SER A N 1
ATOM 690 C CA . SER A 1 89 ? 10.999 6.241 0.832 1.00 94.00 89 SER A CA 1
ATOM 691 C C . SER A 1 89 ? 10.299 7.515 1.324 1.00 94.00 89 SER A C 1
ATOM 693 O O . SER A 1 89 ? 10.761 8.620 1.041 1.00 94.00 89 SER A O 1
ATOM 695 N N . ARG A 1 90 ? 9.143 7.371 1.983 1.00 92.62 90 ARG A N 1
ATOM 696 C CA . ARG A 1 90 ? 8.345 8.439 2.598 1.00 92.62 90 ARG A CA 1
ATOM 697 C C . ARG A 1 90 ? 7.792 7.954 3.933 1.00 92.62 90 ARG A C 1
ATOM 699 O O . ARG A 1 90 ? 7.449 6.785 4.079 1.00 92.62 90 ARG A O 1
ATOM 706 N N . ASP A 1 91 ? 7.675 8.871 4.876 1.00 90.31 91 ASP A N 1
ATOM 707 C CA . ASP A 1 91 ? 7.255 8.639 6.261 1.00 90.31 91 ASP A CA 1
ATOM 708 C C . ASP A 1 91 ? 5.728 8.668 6.460 1.00 90.31 91 ASP A C 1
ATOM 710 O O . ASP A 1 91 ? 5.231 8.263 7.511 1.00 90.31 91 ASP A O 1
ATOM 714 N N . GLN A 1 92 ? 4.972 9.100 5.447 1.00 93.94 92 GLN A N 1
ATOM 715 C CA . GLN A 1 92 ? 3.512 9.086 5.441 1.00 93.94 92 GLN A CA 1
ATOM 716 C C . GLN A 1 92 ? 2.963 8.480 4.155 1.00 93.94 92 GLN A C 1
ATOM 718 O O . GLN A 1 92 ? 3.242 8.963 3.056 1.00 93.94 92 GLN A O 1
ATOM 723 N N . ALA A 1 93 ? 2.160 7.428 4.294 1.00 96.81 93 ALA A N 1
ATOM 724 C CA . ALA A 1 93 ? 1.487 6.779 3.177 1.00 96.81 93 ALA A CA 1
ATOM 725 C C . ALA A 1 93 ? 0.485 5.729 3.643 1.00 96.81 93 ALA A C 1
ATOM 727 O O . ALA A 1 93 ? 0.680 5.079 4.668 1.00 96.81 93 ALA A O 1
ATOM 728 N N . VAL A 1 94 ? -0.534 5.485 2.826 1.00 97.75 94 VAL A N 1
ATOM 729 C CA . VAL A 1 94 ? -1.407 4.318 2.969 1.00 97.75 94 VAL A CA 1
ATOM 730 C C . VAL A 1 94 ? -0.659 3.063 2.520 1.00 97.75 94 VAL A C 1
ATOM 732 O O . VAL A 1 94 ? -0.224 2.975 1.375 1.00 97.75 94 VAL A O 1
ATOM 735 N N . LEU A 1 95 ? -0.537 2.073 3.406 1.00 97.69 95 LEU A N 1
ATOM 736 C CA . LEU A 1 95 ? 0.021 0.757 3.087 1.00 97.69 95 LEU A CA 1
ATOM 737 C C . LEU A 1 95 ? -1.067 -0.172 2.557 1.00 97.69 95 LEU A C 1
ATOM 739 O O . LEU A 1 95 ? -0.941 -0.715 1.464 1.00 97.69 95 LEU A O 1
ATOM 743 N N . VAL A 1 96 ? -2.145 -0.333 3.325 1.00 96.62 96 VAL A N 1
ATOM 744 C CA . VAL A 1 96 ? -3.298 -1.172 2.980 1.00 96.62 96 VAL A CA 1
ATOM 745 C C . VAL A 1 96 ? -4.568 -0.457 3.414 1.00 96.62 96 VAL A C 1
ATOM 747 O O . VAL A 1 96 ? -4.624 0.072 4.521 1.00 96.62 96 VAL A O 1
ATOM 750 N N . ALA A 1 97 ? -5.604 -0.487 2.587 1.00 95.31 97 ALA A N 1
ATOM 751 C CA . ALA A 1 97 ? -6.927 -0.001 2.944 1.00 95.31 97 ALA A CA 1
ATOM 752 C C . ALA A 1 97 ? -8.017 -0.987 2.522 1.00 95.31 97 ALA A C 1
ATOM 754 O O . ALA A 1 97 ? -7.935 -1.614 1.467 1.00 95.31 97 ALA A O 1
ATOM 755 N N . LEU A 1 98 ? -9.053 -1.105 3.347 1.00 93.44 98 LEU A N 1
ATOM 756 C CA . LEU A 1 98 ? -10.264 -1.859 3.049 1.00 93.44 98 LEU A CA 1
ATOM 757 C C . LEU A 1 98 ? -11.379 -0.864 2.736 1.00 93.44 98 LEU A C 1
ATOM 759 O O . LEU A 1 98 ? -11.848 -0.145 3.621 1.00 93.44 98 LEU A O 1
ATOM 763 N N . VAL A 1 99 ? -11.780 -0.818 1.468 1.00 92.25 99 VAL A N 1
ATOM 764 C CA . VAL A 1 99 ? -12.744 0.149 0.940 1.00 92.25 99 VAL A CA 1
ATOM 765 C C . VAL A 1 99 ? -14.081 -0.533 0.669 1.00 92.25 99 VAL A C 1
ATOM 767 O O . VAL A 1 99 ? -14.161 -1.518 -0.070 1.00 92.25 99 VAL A O 1
ATOM 770 N N . ARG A 1 100 ? -15.159 0.007 1.239 1.00 87.94 100 ARG A N 1
ATOM 771 C CA . ARG A 1 100 ? -16.542 -0.444 1.035 1.00 87.94 100 ARG A CA 1
ATOM 772 C C . ARG A 1 100 ? -17.292 0.508 0.109 1.00 87.94 100 ARG A C 1
ATOM 774 O O . ARG A 1 100 ? -17.052 1.710 0.122 1.00 87.94 100 ARG A O 1
ATOM 781 N N . ASN A 1 101 ? -18.215 -0.037 -0.690 1.00 85.44 101 ASN A N 1
ATOM 782 C CA . ASN A 1 101 ? -19.116 0.712 -1.584 1.00 85.44 101 ASN A CA 1
ATOM 783 C C . ASN A 1 101 ? -18.416 1.661 -2.571 1.00 85.44 101 ASN A C 1
ATOM 785 O O . ASN A 1 101 ? -19.054 2.510 -3.179 1.00 85.44 101 ASN A O 1
ATOM 789 N N . GLY A 1 102 ? -17.104 1.531 -2.732 1.00 83.69 102 GLY A N 1
ATOM 790 C CA . GLY A 1 102 ? -16.318 2.415 -3.575 1.00 83.69 102 GLY A CA 1
ATOM 791 C C . GLY A 1 102 ? -15.702 3.619 -2.856 1.00 83.69 102 GLY A C 1
ATOM 792 O O . GLY A 1 102 ? -14.655 4.087 -3.295 1.00 83.69 102 GLY A O 1
ATOM 793 N N . THR A 1 103 ? -16.295 4.081 -1.755 1.00 88.19 103 THR A N 1
ATOM 794 C CA . THR A 1 103 ? -16.031 5.416 -1.185 1.00 88.19 103 THR A CA 1
ATOM 795 C C . THR A 1 103 ? -15.604 5.406 0.279 1.00 88.19 103 THR A C 1
ATOM 797 O O . THR A 1 103 ? -14.973 6.358 0.733 1.00 88.19 103 THR A O 1
ATOM 800 N N . ASP A 1 104 ? -15.932 4.349 1.024 1.00 87.50 104 ASP A N 1
ATOM 801 C CA . ASP A 1 104 ? -15.802 4.333 2.480 1.00 87.50 104 ASP A CA 1
ATOM 802 C C . ASP A 1 104 ? -14.548 3.547 2.886 1.00 87.50 104 ASP A C 1
ATOM 804 O O . ASP A 1 104 ? -14.501 2.323 2.742 1.00 87.50 104 ASP A O 1
ATOM 808 N N . ALA A 1 105 ? -13.523 4.239 3.395 1.00 90.69 105 ALA A N 1
ATOM 809 C CA . ALA A 1 105 ? -12.320 3.617 3.952 1.00 90.69 105 ALA A CA 1
ATOM 810 C C . ALA A 1 105 ? -12.594 3.109 5.379 1.00 90.69 105 ALA A C 1
ATOM 812 O O . ALA A 1 105 ? -12.532 3.858 6.355 1.00 90.69 105 ALA A O 1
ATOM 813 N N . GLU A 1 106 ? -12.918 1.823 5.504 1.00 89.00 106 GLU A N 1
ATOM 814 C CA . GLU A 1 106 ? -13.350 1.229 6.776 1.00 89.00 106 GLU A CA 1
ATOM 815 C C . GLU A 1 106 ? -12.171 0.930 7.702 1.00 89.00 106 GLU A C 1
ATOM 817 O O . GLU A 1 106 ? -12.236 1.195 8.902 1.00 89.00 106 GLU A O 1
ATOM 822 N N . LEU A 1 107 ? -11.084 0.402 7.136 1.00 91.38 107 LEU A N 1
ATOM 823 C CA . LEU A 1 107 ? -9.838 0.116 7.839 1.00 91.38 107 LEU A CA 1
ATOM 824 C C . LEU A 1 107 ? -8.668 0.564 6.971 1.00 91.38 107 LEU A C 1
ATOM 826 O O . LEU A 1 107 ? -8.612 0.221 5.794 1.00 91.38 107 LEU A O 1
ATOM 830 N N . THR A 1 108 ? -7.737 1.316 7.546 1.00 95.00 108 THR A N 1
ATOM 831 C CA . THR A 1 108 ? -6.528 1.793 6.865 1.00 95.00 108 THR A CA 1
ATOM 832 C C . THR A 1 108 ? -5.310 1.511 7.731 1.00 95.00 108 THR A C 1
ATOM 834 O O . THR A 1 108 ? -5.272 1.899 8.893 1.00 95.00 108 THR A O 1
ATOM 837 N N . VAL A 1 109 ? -4.304 0.857 7.164 1.00 96.94 109 VAL A N 1
ATOM 838 C CA . VAL A 1 109 ? -2.967 0.708 7.741 1.00 96.94 109 VAL A CA 1
ATOM 839 C C . VAL A 1 109 ? -2.056 1.678 7.013 1.00 96.94 109 VAL A C 1
ATOM 841 O O . VAL A 1 109 ? -1.998 1.655 5.782 1.00 96.94 109 VAL A O 1
ATOM 844 N N . ALA A 1 110 ? -1.359 2.537 7.746 1.00 97.69 110 ALA A N 1
ATOM 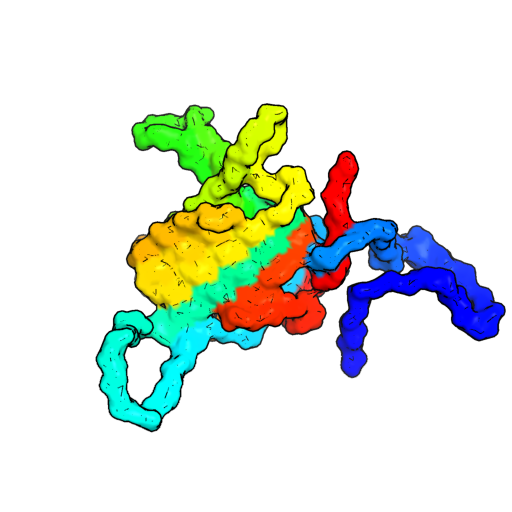845 C CA . ALA A 1 110 ? -0.588 3.612 7.144 1.00 97.69 110 ALA A CA 1
ATOM 846 C C . ALA A 1 110 ? 0.688 3.934 7.923 1.00 97.69 110 ALA A C 1
ATOM 848 O O . ALA A 1 110 ? 0.728 3.826 9.148 1.00 97.69 110 ALA A O 1
ATOM 849 N N . LEU A 1 111 ? 1.711 4.373 7.194 1.00 96.81 111 LEU A N 1
ATOM 850 C CA . LEU A 1 111 ? 2.860 5.072 7.758 1.00 96.81 111 LEU A CA 1
ATOM 851 C C . LEU A 1 111 ? 2.395 6.446 8.223 1.00 96.81 111 LEU A C 1
ATOM 853 O O . LEU A 1 111 ? 1.693 7.139 7.482 1.00 96.81 111 LEU A O 1
ATOM 857 N N . THR A 1 112 ? 2.732 6.809 9.455 1.00 95.12 112 THR A N 1
ATOM 858 C CA . THR A 1 112 ? 2.295 8.065 10.058 1.00 95.12 112 THR A CA 1
ATOM 859 C C . THR A 1 112 ? 3.203 8.509 11.194 1.00 95.12 112 THR A C 1
ATOM 861 O O . THR A 1 112 ? 4.109 7.793 11.611 1.00 95.12 112 THR A O 1
ATOM 864 N N . HIS A 1 113 ? 2.891 9.680 11.737 1.00 92.06 113 HIS A N 1
ATOM 865 C CA . HIS A 1 113 ? 3.434 10.169 12.988 1.00 92.06 113 HIS A CA 1
ATOM 866 C C . HIS A 1 113 ? 2.357 10.162 14.071 1.00 92.06 113 HIS A C 1
ATOM 868 O O . HIS A 1 113 ? 1.202 10.505 13.808 1.00 92.06 113 HIS A O 1
ATOM 874 N N . ALA A 1 114 ? 2.745 9.827 15.296 1.00 88.19 114 ALA A N 1
ATOM 875 C CA . ALA A 1 114 ? 1.943 10.076 16.486 1.00 88.19 114 ALA A CA 1
ATOM 876 C C . ALA A 1 114 ? 2.599 11.164 17.334 1.00 88.19 114 ALA A C 1
ATOM 878 O O . ALA A 1 114 ? 3.817 11.331 17.322 1.00 88.19 114 ALA A O 1
ATOM 879 N N . ALA A 1 115 ? 1.792 11.921 18.071 1.00 85.62 115 ALA A N 1
ATOM 880 C CA . ALA A 1 115 ? 2.313 12.914 18.992 1.00 85.62 115 ALA A CA 1
ATOM 881 C C . ALA A 1 115 ? 2.641 12.270 20.345 1.00 85.62 115 ALA A C 1
ATOM 883 O O . ALA A 1 115 ? 1.815 11.581 20.943 1.00 85.62 115 ALA A O 1
ATOM 884 N N . ARG A 1 116 ? 3.854 12.520 20.834 1.00 82.12 116 ARG A N 1
ATOM 885 C CA . ARG A 1 116 ? 4.389 12.045 22.105 1.00 82.12 116 ARG A CA 1
ATOM 886 C C . ARG A 1 116 ? 4.581 13.231 23.043 1.00 82.12 116 ARG A C 1
ATOM 888 O O . ARG A 1 116 ? 5.355 14.149 22.775 1.00 82.12 116 ARG A O 1
ATOM 895 N N . GLY A 1 117 ? 3.870 13.204 24.161 1.00 73.81 117 GLY A N 1
ATOM 896 C CA . GLY A 1 117 ? 3.956 14.201 25.222 1.00 73.81 117 GLY A CA 1
ATOM 897 C C . GLY A 1 117 ? 3.129 13.767 26.425 1.00 73.81 117 GLY A C 1
ATOM 898 O O . GLY A 1 117 ? 2.216 12.953 26.293 1.00 73.81 117 GLY A O 1
ATOM 899 N N . ALA A 1 118 ? 3.449 14.295 27.605 1.00 76.25 118 ALA A N 1
ATOM 900 C CA . ALA A 1 118 ? 2.626 14.073 28.788 1.00 76.25 118 ALA A CA 1
ATOM 901 C C . ALA A 1 118 ? 1.212 14.643 28.573 1.00 76.25 118 ALA A C 1
ATOM 903 O O . ALA A 1 118 ? 1.019 15.592 27.805 1.00 76.25 118 ALA A O 1
ATOM 904 N N . VAL A 1 119 ? 0.216 14.093 29.266 1.00 80.38 119 VAL A N 1
ATOM 905 C CA . VAL A 1 119 ? -1.148 14.641 29.245 1.00 80.38 119 VAL A CA 1
ATOM 906 C C . VAL A 1 119 ? -1.103 16.128 29.621 1.00 80.38 119 VAL A C 1
ATOM 908 O O . VAL A 1 119 ? -0.487 16.500 30.614 1.00 80.38 119 VAL A O 1
ATOM 911 N N . GLY A 1 120 ? -1.722 16.982 28.801 1.00 80.56 120 GLY A N 1
ATOM 912 C CA . GLY A 1 120 ? -1.716 18.439 28.987 1.00 80.56 120 GLY A CA 1
ATOM 913 C C . GLY A 1 120 ? -0.543 19.180 28.332 1.00 80.56 120 GLY A C 1
ATOM 914 O O . GLY A 1 120 ? -0.537 20.409 28.335 1.00 80.56 120 GLY A O 1
ATOM 915 N N . THR A 1 121 ? 0.415 18.475 27.717 1.00 82.56 121 THR A N 1
ATOM 916 C CA . THR A 1 121 ? 1.482 19.124 26.934 1.00 82.56 121 THR A CA 1
ATOM 917 C C . THR A 1 121 ? 0.861 19.787 25.699 1.00 82.56 121 THR A C 1
ATOM 919 O O . THR A 1 121 ? 0.175 19.096 24.937 1.00 82.56 121 THR A O 1
ATOM 922 N N . PRO A 1 122 ? 1.075 21.094 25.455 1.00 84.75 122 PRO A N 1
ATOM 923 C CA . PRO A 1 122 ? 0.524 21.763 24.282 1.00 84.75 122 PRO A CA 1
ATOM 924 C C . PRO A 1 122 ? 1.083 21.140 22.999 1.00 84.75 122 PRO A C 1
ATOM 926 O O . PRO A 1 122 ? 2.264 20.806 22.935 1.00 84.75 122 PRO A O 1
ATOM 929 N N . ALA A 1 123 ? 0.252 21.029 21.957 1.00 78.88 123 ALA A N 1
ATOM 930 C CA . ALA A 1 123 ? 0.583 20.318 20.714 1.00 78.88 123 ALA A CA 1
ATOM 931 C C . ALA A 1 123 ? 1.924 20.750 20.089 1.00 78.88 123 ALA A C 1
ATOM 933 O O . ALA A 1 123 ? 2.680 19.921 19.600 1.00 78.88 123 ALA A O 1
ATOM 934 N N . ARG A 1 124 ? 2.268 22.041 20.176 1.00 82.75 124 ARG A N 1
ATOM 935 C CA . ARG A 1 124 ? 3.531 22.592 19.651 1.00 82.75 124 ARG A CA 1
ATOM 936 C C . ARG A 1 124 ? 4.787 22.080 20.375 1.00 82.75 124 ARG A C 1
ATOM 938 O O . ARG A 1 124 ? 5.882 22.208 19.843 1.00 82.75 124 ARG A O 1
ATOM 945 N N . GLN A 1 125 ? 4.636 21.560 21.590 1.00 80.75 125 GLN A N 1
ATOM 946 C CA . GLN A 1 125 ? 5.720 21.003 22.406 1.00 80.75 125 GLN A CA 1
ATOM 947 C C . GLN A 1 125 ? 5.742 19.469 22.388 1.00 80.75 125 GLN A C 1
ATOM 949 O O . GLN A 1 125 ? 6.638 18.872 22.976 1.00 80.75 125 GLN A O 1
ATOM 954 N N . GLN A 1 126 ? 4.768 18.825 21.741 1.00 84.38 126 GLN A N 1
ATOM 955 C CA . GLN A 1 126 ? 4.757 17.375 21.593 1.00 84.38 126 GLN A CA 1
ATOM 956 C C . GLN A 1 126 ? 5.763 16.961 20.513 1.00 84.38 126 GLN A C 1
ATOM 958 O O . GLN A 1 126 ? 5.883 17.608 19.472 1.00 84.38 126 GLN A O 1
ATOM 963 N N . GLN A 1 127 ? 6.486 15.872 20.757 1.00 84.62 127 GLN A N 1
ATOM 964 C CA . GLN A 1 127 ? 7.395 15.286 19.779 1.00 84.62 127 GLN A CA 1
ATOM 965 C C . GLN A 1 127 ? 6.602 14.400 18.819 1.00 84.62 127 GLN A C 1
ATOM 967 O O . GLN A 1 127 ? 5.825 13.563 19.261 1.00 84.62 127 GLN A O 1
ATOM 972 N N . LEU A 1 128 ? 6.811 14.537 17.512 1.00 87.06 128 LEU A N 1
ATOM 973 C CA . LEU A 1 128 ? 6.248 13.600 16.542 1.00 87.06 128 LEU A CA 1
ATOM 974 C C . LEU A 1 128 ? 7.151 12.372 16.428 1.00 87.06 128 LEU A C 1
ATOM 976 O O . LEU A 1 128 ? 8.345 12.504 16.165 1.00 87.06 128 LEU A O 1
ATOM 980 N N . VAL A 1 129 ? 6.576 11.190 16.635 1.00 89.25 129 VAL A N 1
ATOM 981 C CA . VAL A 1 129 ? 7.265 9.904 16.503 1.00 89.25 129 VAL A CA 1
ATOM 982 C C . VAL A 1 129 ? 6.752 9.166 15.265 1.00 89.25 129 VAL A C 1
ATOM 984 O O . VAL A 1 129 ? 5.536 9.012 15.130 1.00 89.25 129 VAL A O 1
ATOM 987 N N . PRO A 1 130 ? 7.629 8.743 14.337 1.00 92.12 130 PRO A N 1
ATOM 988 C CA . PRO A 1 130 ? 7.226 7.989 13.155 1.00 92.12 130 PRO A CA 1
ATOM 989 C C . PRO A 1 130 ? 6.849 6.552 13.525 1.00 92.12 130 PRO A C 1
ATOM 991 O O . PRO A 1 130 ? 7.375 5.978 14.480 1.00 92.12 130 PRO A O 1
ATOM 994 N N . GLY A 1 131 ? 5.954 5.948 12.753 1.00 93.44 131 GLY A N 1
ATOM 995 C CA . GLY A 1 131 ? 5.513 4.579 12.983 1.00 93.44 131 GLY A CA 1
ATOM 996 C C . GLY A 1 131 ? 4.411 4.131 12.035 1.00 93.44 131 GLY A C 1
ATOM 997 O O . GLY A 1 131 ? 4.155 4.744 10.996 1.00 93.44 131 GLY A O 1
ATOM 998 N N . VAL A 1 132 ? 3.745 3.045 12.414 1.00 96.31 132 VAL A N 1
ATOM 999 C CA . VAL A 1 132 ? 2.601 2.489 11.687 1.00 96.31 132 VAL A CA 1
ATOM 1000 C C . VAL A 1 132 ? 1.339 2.691 12.513 1.00 96.31 132 VAL A C 1
ATOM 1002 O O . VAL A 1 132 ? 1.268 2.276 13.667 1.00 96.31 132 VAL A O 1
ATOM 1005 N N . GLY A 1 133 ? 0.333 3.320 11.914 1.00 95.25 133 GLY A N 1
ATOM 1006 C CA . GLY A 1 133 ? -0.996 3.491 12.488 1.00 95.25 133 GLY A CA 1
ATOM 1007 C C . GLY A 1 133 ? -2.022 2.589 11.811 1.00 95.25 133 GLY A C 1
ATOM 1008 O O . GLY A 1 133 ? -2.016 2.432 10.588 1.00 95.25 133 GLY A O 1
ATOM 1009 N N . VAL A 1 134 ? -2.933 2.030 12.603 1.00 95.25 134 VAL A N 1
ATOM 1010 C CA . VAL A 1 134 ? -4.153 1.381 12.114 1.00 95.25 134 VAL A CA 1
ATOM 1011 C C . VAL A 1 134 ? -5.333 2.267 12.465 1.00 95.25 134 VAL A C 1
ATOM 1013 O O . VAL A 1 134 ? -5.590 2.547 13.637 1.00 95.25 134 VAL A O 1
ATOM 1016 N N . PHE A 1 135 ? -6.055 2.688 11.438 1.00 92.12 135 PHE A N 1
ATOM 1017 C CA . PHE A 1 135 ? -7.202 3.568 11.534 1.00 92.12 135 PHE A CA 1
ATOM 1018 C C . PHE A 1 135 ? -8.474 2.821 11.170 1.00 92.12 135 PHE A C 1
ATOM 1020 O O . PHE A 1 135 ? -8.508 2.077 10.188 1.00 92.12 135 PHE A O 1
ATOM 1027 N N . VAL A 1 136 ? -9.533 3.072 11.927 1.00 89.12 136 VAL A N 1
ATOM 1028 C CA . VAL A 1 136 ? -10.887 2.604 11.639 1.00 89.12 136 VAL A CA 1
ATOM 1029 C C . VAL A 1 136 ? -11.769 3.826 11.457 1.00 89.12 136 VAL A C 1
ATOM 1031 O O . VAL A 1 136 ? -11.955 4.586 12.403 1.00 89.12 136 VAL A O 1
ATOM 1034 N N . ARG A 1 137 ? -12.288 4.036 10.239 1.00 85.38 137 ARG A N 1
ATOM 1035 C CA . ARG A 1 137 ? -13.123 5.203 9.887 1.00 85.38 137 ARG A CA 1
ATOM 1036 C C . ARG A 1 137 ? -12.584 6.524 10.456 1.00 85.38 137 ARG A C 1
ATOM 1038 O O . ARG A 1 137 ? -13.314 7.277 11.089 1.00 85.38 137 ARG A O 1
ATOM 1045 N N . LYS A 1 138 ? -1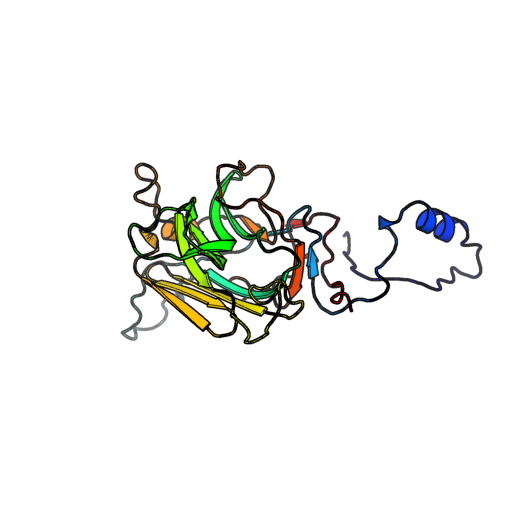1.294 6.788 10.230 1.00 85.50 138 LYS A N 1
ATOM 1046 C CA . LYS A 1 138 ? -10.520 7.957 10.708 1.00 85.50 138 LYS A CA 1
ATOM 1047 C C . LYS A 1 138 ? -9.996 7.904 12.138 1.00 85.50 138 LYS A C 1
ATOM 1049 O O . LYS A 1 138 ? -9.032 8.605 12.429 1.00 85.50 138 LYS A O 1
ATOM 1054 N N . GLU A 1 139 ? -10.533 7.047 12.992 1.00 87.31 139 GLU A N 1
ATOM 1055 C CA . GLU A 1 139 ? -10.061 6.936 14.369 1.00 87.31 139 GLU A CA 1
ATOM 1056 C C . GLU A 1 139 ? -8.796 6.089 14.450 1.00 87.31 139 GLU A C 1
ATOM 1058 O O . GLU A 1 139 ? -8.762 4.962 13.952 1.00 87.31 139 GLU A O 1
ATOM 1063 N N . LEU A 1 140 ? -7.754 6.614 15.099 1.00 90.19 140 LEU A N 1
ATOM 1064 C CA . LEU A 1 140 ? -6.535 5.857 15.370 1.00 90.19 140 LEU A CA 1
ATOM 1065 C C . LEU A 1 140 ? -6.829 4.784 16.426 1.00 90.19 140 LEU A C 1
ATOM 1067 O O . LEU A 1 140 ? -7.129 5.076 17.584 1.00 90.19 140 LEU A O 1
ATOM 1071 N N . VAL A 1 141 ? -6.728 3.521 16.027 1.00 89.94 141 VAL A N 1
ATOM 1072 C CA . VAL A 1 141 ? -7.016 2.372 16.890 1.00 89.94 141 VAL A CA 1
ATOM 1073 C C . VAL A 1 141 ? -5.756 1.897 17.590 1.00 89.94 141 VAL A C 1
ATOM 1075 O O . VAL A 1 141 ? -5.766 1.727 18.810 1.00 89.94 141 VAL A O 1
ATOM 1078 N N . LEU A 1 142 ? -4.702 1.675 16.809 1.00 92.69 142 LEU A N 1
ATOM 1079 C CA . LEU A 1 142 ? -3.407 1.172 17.242 1.00 92.69 142 LEU A CA 1
ATOM 1080 C C . LEU A 1 142 ? -2.310 1.961 16.550 1.00 92.69 142 LEU A C 1
ATOM 1082 O O . LEU A 1 142 ? -2.438 2.322 15.381 1.00 92.69 142 LEU A O 1
ATOM 1086 N N . PHE A 1 143 ? -1.222 2.175 17.272 1.00 93.19 143 PHE A N 1
ATOM 1087 C CA . PHE A 1 143 ? -0.017 2.780 16.743 1.00 93.19 143 PHE A CA 1
ATOM 1088 C C . PHE A 1 143 ? 1.189 2.010 17.264 1.00 93.19 143 PHE A C 1
ATOM 1090 O O . PHE A 1 143 ? 1.243 1.669 18.445 1.00 93.19 143 PHE A O 1
ATOM 1097 N N . GLN A 1 144 ? 2.132 1.734 16.373 1.00 93.69 144 GLN A N 1
ATOM 1098 C CA . GLN A 1 144 ? 3.405 1.108 16.686 1.00 93.69 144 GLN A CA 1
ATOM 1099 C C . GLN A 1 144 ? 4.514 2.062 16.257 1.00 93.69 144 GLN A C 1
ATOM 1101 O O . GLN A 1 144 ? 4.641 2.362 15.069 1.00 93.69 144 GLN A O 1
ATOM 1106 N N . GLU A 1 145 ? 5.295 2.539 17.228 1.00 91.50 145 GLU A N 1
ATOM 1107 C CA . GLU A 1 145 ? 6.477 3.362 16.965 1.00 91.50 145 GLU A CA 1
ATOM 1108 C C . GLU A 1 145 ? 7.477 2.571 16.120 1.00 91.50 145 GLU A C 1
ATOM 1110 O O . GLU A 1 145 ? 7.699 1.377 16.352 1.00 91.50 145 GLU A O 1
ATOM 1115 N N . ALA A 1 146 ? 8.071 3.250 15.140 1.00 88.44 146 ALA A N 1
ATOM 1116 C CA . ALA A 1 146 ? 9.207 2.718 14.412 1.00 88.44 146 ALA A CA 1
ATOM 1117 C C . ALA A 1 146 ? 10.376 2.491 15.383 1.00 88.44 146 ALA A C 1
ATOM 1119 O O . ALA A 1 146 ? 10.556 3.299 16.303 1.00 88.44 146 ALA A O 1
ATOM 1120 N N . PRO A 1 147 ? 11.191 1.441 15.185 1.00 80.94 147 PRO A N 1
ATOM 1121 C CA . PRO A 1 147 ? 12.369 1.231 16.007 1.00 80.94 147 PRO A CA 1
ATOM 1122 C C . PRO A 1 147 ? 13.250 2.481 15.996 1.00 80.94 147 PRO A C 1
ATOM 1124 O O . PRO A 1 147 ? 13.631 2.999 14.945 1.00 80.94 147 PRO A O 1
ATOM 1127 N N . SER A 1 148 ? 13.585 2.980 17.182 1.00 67.06 148 SER A N 1
ATOM 1128 C CA . SER A 1 148 ? 14.685 3.919 17.342 1.00 67.06 148 SER A CA 1
ATOM 1129 C C . SER A 1 148 ? 15.968 3.103 17.269 1.00 67.06 148 SER A C 1
ATOM 1131 O O . SER A 1 148 ? 16.530 2.749 18.308 1.00 67.06 148 SER A O 1
ATOM 1133 N N . ASP A 1 149 ? 16.379 2.697 16.067 1.00 58.22 149 ASP A N 1
ATOM 1134 C CA . ASP A 1 149 ? 17.671 2.036 15.932 1.00 58.22 149 ASP A CA 1
ATOM 1135 C C . ASP A 1 149 ? 18.732 2.986 16.506 1.00 58.22 149 ASP A C 1
ATOM 1137 O O . ASP A 1 149 ? 18.665 4.198 16.284 1.00 58.22 149 ASP A O 1
ATOM 1141 N N . GLY A 1 150 ? 19.652 2.473 17.324 1.00 51.28 150 GLY A N 1
ATOM 1142 C CA . GLY A 1 150 ? 20.564 3.257 18.177 1.00 51.28 150 GLY A CA 1
ATOM 1143 C C . GLY A 1 150 ? 21.562 4.153 17.423 1.00 51.28 150 GLY A C 1
ATOM 1144 O O . GLY A 1 150 ? 22.556 4.605 17.997 1.00 51.28 150 GLY A O 1
ATOM 1145 N N . ALA A 1 151 ? 21.330 4.395 16.134 1.00 46.97 151 ALA A N 1
ATOM 1146 C CA . ALA A 1 151 ? 22.085 5.272 15.270 1.00 46.97 151 ALA A CA 1
ATOM 1147 C C . ALA A 1 151 ? 22.046 6.720 15.784 1.00 46.97 151 ALA A C 1
ATOM 1149 O O . ALA A 1 151 ? 20.999 7.311 16.029 1.00 46.97 151 ALA A O 1
ATOM 1150 N N . ARG A 1 152 ? 23.221 7.339 15.919 1.00 41.81 152 ARG A N 1
ATOM 1151 C CA . ARG A 1 152 ? 23.352 8.795 16.061 1.00 41.81 152 ARG A CA 1
ATOM 1152 C C . ARG A 1 152 ? 23.363 9.417 14.668 1.00 41.81 152 ARG A C 1
ATOM 1154 O O . ARG A 1 152 ? 24.314 9.211 13.922 1.00 41.81 152 ARG A O 1
ATOM 1161 N N . GLY A 1 153 ? 22.357 10.223 14.334 1.00 43.09 153 GLY A N 1
ATOM 1162 C CA . GLY A 1 153 ? 22.350 11.027 13.110 1.00 43.09 153 GLY A CA 1
ATOM 1163 C C . GLY A 1 153 ? 21.058 11.834 12.925 1.00 43.09 153 GLY A C 1
ATOM 1164 O O . GLY A 1 153 ? 20.051 11.518 13.545 1.00 43.09 153 GLY A O 1
ATOM 1165 N N . PRO A 1 154 ? 21.039 12.862 12.059 1.00 43.16 154 PRO A N 1
ATOM 1166 C CA . PRO A 1 154 ? 19.856 13.702 11.821 1.00 43.16 154 PRO A CA 1
ATOM 1167 C C . PRO A 1 154 ? 18.693 12.978 11.108 1.00 43.16 154 PRO A C 1
ATOM 1169 O O . PRO A 1 154 ? 17.616 13.548 10.978 1.00 43.16 154 PRO A O 1
ATOM 1172 N N . ARG A 1 155 ? 18.908 11.733 10.652 1.00 48.66 155 ARG A N 1
ATOM 1173 C CA . ARG A 1 155 ? 17.898 10.804 10.104 1.00 48.66 155 ARG A CA 1
ATOM 1174 C C . ARG A 1 155 ? 17.659 9.582 11.007 1.00 48.66 155 ARG A C 1
ATOM 1176 O O . ARG A 1 155 ? 17.080 8.598 10.567 1.00 48.66 155 ARG A O 1
ATOM 1183 N N . ALA A 1 156 ? 18.156 9.614 12.244 1.00 45.88 156 ALA A N 1
ATOM 1184 C CA . ALA A 1 156 ? 17.994 8.526 13.195 1.00 45.88 156 ALA A CA 1
ATOM 1185 C C . ALA A 1 156 ? 16.574 8.525 13.770 1.00 45.88 156 ALA A C 1
ATOM 1187 O O . ALA A 1 156 ? 16.270 9.251 14.717 1.00 45.88 156 ALA A O 1
ATOM 1188 N N . GLY A 1 157 ? 15.702 7.733 13.158 1.00 60.66 157 GLY A N 1
ATOM 1189 C CA . GLY A 1 157 ? 14.350 7.485 13.639 1.00 60.66 157 GLY A CA 1
ATOM 1190 C C . GLY A 1 157 ? 13.376 7.317 12.485 1.00 60.66 157 GLY A C 1
ATOM 1191 O O . GLY A 1 157 ? 13.233 8.209 11.652 1.00 60.66 157 GLY A O 1
ATOM 1192 N N . GLY A 1 158 ? 12.683 6.182 12.451 1.00 81.12 158 GLY A N 1
ATOM 1193 C CA . GLY A 1 158 ? 11.653 5.908 11.455 1.00 81.12 158 GLY A CA 1
ATOM 1194 C C . GLY A 1 158 ? 11.985 4.739 10.544 1.00 81.12 158 GLY A C 1
ATOM 1195 O O . GLY A 1 158 ? 13.005 4.083 10.687 1.00 81.12 158 GLY A O 1
ATOM 1196 N N . LEU A 1 159 ? 11.085 4.500 9.595 1.00 90.12 159 LEU A N 1
ATOM 1197 C CA . LEU A 1 159 ? 11.141 3.352 8.687 1.00 90.12 159 LEU A CA 1
ATOM 1198 C C . LEU A 1 159 ? 11.840 3.672 7.355 1.00 90.12 159 LEU A C 1
ATOM 1200 O O . LEU A 1 159 ? 11.944 2.819 6.487 1.00 90.12 159 LEU A O 1
ATOM 1204 N N . CYS A 1 160 ? 12.263 4.923 7.143 1.00 91.06 160 CYS A N 1
ATOM 1205 C CA . CYS A 1 160 ? 12.884 5.396 5.896 1.00 91.06 160 CYS A CA 1
ATOM 1206 C C . CYS A 1 160 ? 14.421 5.328 5.949 1.00 91.06 160 CYS A C 1
ATOM 1208 O O . CYS A 1 160 ? 15.104 6.232 5.464 1.00 91.06 160 CYS A O 1
ATOM 1210 N N . ASP A 1 161 ? 14.967 4.294 6.582 1.00 88.88 161 ASP A N 1
ATOM 1211 C CA . ASP A 1 161 ? 16.406 4.094 6.799 1.00 88.88 161 ASP A CA 1
ATOM 1212 C C . ASP A 1 161 ? 17.093 3.313 5.657 1.00 88.88 161 ASP A C 1
ATOM 1214 O O . ASP A 1 161 ? 18.317 3.198 5.622 1.00 88.88 161 ASP A O 1
ATOM 1218 N N . GLY A 1 162 ? 16.316 2.813 4.691 1.00 89.62 162 GLY A N 1
ATOM 1219 C CA . GLY A 1 162 ? 16.807 1.993 3.583 1.00 89.62 162 GLY A CA 1
ATOM 1220 C C . GLY A 1 162 ? 16.905 0.498 3.908 1.00 89.62 162 GLY A C 1
ATOM 1221 O O . GLY A 1 162 ? 17.262 -0.288 3.024 1.00 89.62 162 GLY A O 1
ATOM 1222 N N . ALA A 1 163 ? 16.549 0.086 5.124 1.00 91.88 163 ALA A N 1
ATOM 1223 C CA . ALA A 1 163 ? 16.410 -1.304 5.519 1.00 91.88 163 ALA A CA 1
ATOM 1224 C C . ALA A 1 163 ? 15.018 -1.854 5.163 1.00 91.88 163 ALA A C 1
ATOM 1226 O O . ALA A 1 163 ? 14.093 -1.137 4.776 1.00 91.88 163 ALA A O 1
ATOM 1227 N N . TRP A 1 164 ? 14.888 -3.177 5.235 1.00 94.94 164 TRP A N 1
ATOM 1228 C CA . TRP A 1 164 ? 13.599 -3.853 5.137 1.00 94.94 164 TRP A CA 1
ATOM 1229 C C . TRP A 1 164 ? 13.007 -4.002 6.536 1.00 94.94 164 TRP A C 1
ATOM 1231 O O . TRP A 1 164 ? 13.655 -4.578 7.407 1.00 94.94 164 TRP A O 1
ATOM 1241 N N . HIS A 1 165 ? 11.766 -3.559 6.709 1.00 95.81 165 HIS A N 1
ATOM 1242 C CA . HIS A 1 165 ? 11.000 -3.710 7.942 1.00 95.81 165 HIS A CA 1
ATOM 1243 C C . HIS A 1 165 ? 9.874 -4.717 7.757 1.00 95.81 165 HIS A C 1
ATOM 1245 O O . HIS A 1 165 ? 9.191 -4.728 6.730 1.00 95.81 165 HIS A O 1
ATOM 1251 N N . SER A 1 166 ? 9.650 -5.550 8.763 1.00 97.12 166 SER A N 1
ATOM 1252 C CA . SER A 1 166 ? 8.573 -6.535 8.793 1.00 97.12 166 SER A CA 1
ATOM 1253 C C . SER A 1 166 ? 7.335 -5.956 9.471 1.00 97.12 166 SER A C 1
ATOM 1255 O O . SER A 1 166 ? 7.399 -5.464 10.594 1.00 97.12 166 SER A O 1
ATOM 1257 N N . LEU A 1 167 ? 6.191 -6.026 8.790 1.00 97.88 167 LEU A N 1
ATOM 1258 C CA . LEU A 1 167 ? 4.900 -5.575 9.296 1.00 97.88 167 LEU A CA 1
ATOM 1259 C C . LEU A 1 167 ? 3.925 -6.749 9.372 1.00 97.88 167 LEU A C 1
ATOM 1261 O O . LEU A 1 167 ? 3.641 -7.417 8.372 1.00 97.88 167 LEU A O 1
ATOM 1265 N N . GLY A 1 168 ? 3.361 -6.956 10.555 1.00 97.56 168 GLY A N 1
ATOM 1266 C CA . GLY A 1 168 ? 2.275 -7.885 10.818 1.00 97.56 168 GLY A CA 1
ATOM 1267 C C . GLY A 1 168 ? 1.054 -7.158 11.371 1.00 97.56 168 GLY A C 1
ATOM 1268 O O . GLY A 1 168 ? 1.156 -6.367 12.302 1.00 97.56 168 GLY A O 1
ATOM 1269 N N . LEU A 1 169 ? -0.124 -7.456 10.836 1.00 96.38 169 LEU A N 1
ATOM 1270 C CA . LEU A 1 169 ? -1.397 -7.074 11.440 1.00 96.38 169 LEU A CA 1
ATOM 1271 C C . LEU A 1 169 ? -2.298 -8.302 11.499 1.00 96.38 169 LEU A C 1
ATOM 1273 O O . LEU A 1 169 ? -2.506 -8.992 10.502 1.00 96.38 169 LEU A O 1
ATOM 1277 N N . SER A 1 170 ? -2.875 -8.552 12.664 1.00 93.00 170 SER A N 1
ATOM 1278 C CA . SER A 1 170 ? -3.931 -9.540 12.841 1.00 93.00 170 SER A CA 1
ATOM 1279 C C . SER A 1 170 ? -5.103 -8.905 13.564 1.00 93.00 170 SER A C 1
ATOM 1281 O O . SER A 1 170 ? -4.908 -8.300 14.614 1.00 93.00 170 SER A O 1
ATOM 1283 N N . ALA A 1 171 ? -6.306 -9.053 13.024 1.00 89.44 171 ALA A N 1
ATOM 1284 C CA . ALA A 1 171 ? -7.527 -8.580 13.657 1.00 89.44 171 ALA A CA 1
ATOM 1285 C C . ALA A 1 171 ? -8.611 -9.665 13.621 1.00 89.44 171 ALA A C 1
ATOM 1287 O O . ALA A 1 171 ? -8.860 -10.278 12.577 1.00 89.44 171 ALA A O 1
ATOM 1288 N N . THR A 1 172 ? -9.239 -9.876 14.772 1.00 85.19 172 THR A N 1
ATOM 1289 C CA . THR A 1 172 ? -10.488 -10.620 14.988 1.00 85.19 172 THR A CA 1
ATOM 1290 C C . THR A 1 172 ? -11.523 -9.652 15.546 1.00 85.19 172 THR A C 1
ATOM 1292 O O . THR A 1 172 ? -11.185 -8.518 15.865 1.00 85.19 172 THR A O 1
ATOM 1295 N N . ALA A 1 173 ? -12.779 -10.052 15.719 1.00 77.19 173 ALA A N 1
ATOM 1296 C CA . ALA A 1 173 ? -13.775 -9.137 16.279 1.00 77.19 173 ALA A CA 1
ATOM 1297 C C . ALA A 1 173 ? -13.468 -8.638 17.698 1.00 77.19 173 ALA A C 1
ATOM 1299 O O . ALA A 1 173 ? -13.937 -7.573 18.090 1.00 77.19 173 ALA A O 1
ATOM 1300 N N . THR A 1 174 ? -12.666 -9.380 18.454 1.00 78.38 174 THR A N 1
ATOM 1301 C CA . THR A 1 174 ? -12.370 -9.091 19.857 1.00 78.38 174 THR A CA 1
ATOM 1302 C C . THR A 1 174 ? -11.027 -8.396 20.032 1.00 78.38 174 THR A C 1
ATOM 1304 O O . THR A 1 174 ? -10.922 -7.473 20.840 1.00 78.38 174 THR A O 1
ATOM 1307 N N . SER A 1 175 ? -10.024 -8.774 19.238 1.00 86.75 175 SER A N 1
ATOM 1308 C CA . SER A 1 175 ? -8.648 -8.309 19.407 1.00 86.75 175 SER A CA 1
ATOM 1309 C C . SER A 1 175 ? -8.020 -7.859 18.092 1.00 86.75 175 SER A C 1
ATOM 1311 O O . SER A 1 175 ? -8.307 -8.384 17.013 1.00 86.75 175 SER A O 1
ATOM 1313 N N . MET A 1 176 ? -7.156 -6.855 18.177 1.00 90.62 176 MET A N 1
ATOM 1314 C CA . MET A 1 176 ? -6.301 -6.423 17.081 1.00 90.62 176 MET A CA 1
ATOM 1315 C C . MET A 1 176 ? -4.871 -6.362 17.589 1.00 90.62 176 MET A C 1
ATOM 1317 O O . MET A 1 176 ? -4.621 -5.826 18.663 1.00 90.62 176 MET A O 1
ATOM 1321 N N . ARG A 1 177 ? -3.933 -6.887 16.809 1.00 94.19 177 ARG A N 1
ATOM 1322 C CA . ARG A 1 177 ? -2.503 -6.864 17.095 1.00 94.19 177 ARG A CA 1
ATOM 1323 C C . ARG A 1 177 ? -1.750 -6.329 15.892 1.00 94.19 177 ARG A C 1
ATOM 1325 O O . ARG A 1 177 ? -1.902 -6.856 14.790 1.00 94.19 177 ARG A O 1
ATOM 1332 N N . LEU A 1 178 ? -0.942 -5.309 16.135 1.00 96.50 178 LEU A N 1
ATOM 1333 C CA . LEU A 1 178 ? -0.018 -4.712 15.181 1.00 96.50 178 LEU A CA 1
ATOM 1334 C C . LEU A 1 178 ? 1.404 -5.039 15.634 1.00 96.50 178 LEU A C 1
ATOM 1336 O O . LEU A 1 178 ? 1.708 -4.895 16.813 1.00 96.50 178 LEU A O 1
ATOM 1340 N N . GLU A 1 179 ? 2.249 -5.482 14.715 1.00 95.81 179 GLU A N 1
ATOM 1341 C CA . GLU A 1 179 ? 3.632 -5.875 14.968 1.00 95.81 179 GLU A CA 1
ATOM 1342 C C . GLU A 1 179 ? 4.543 -5.273 13.897 1.00 95.81 179 GLU A C 1
ATOM 1344 O O . GLU A 1 179 ? 4.252 -5.373 12.706 1.00 95.81 179 GLU A O 1
ATOM 1349 N N . LEU A 1 180 ? 5.628 -4.643 14.329 1.00 95.50 180 LEU A N 1
ATOM 1350 C CA . LEU A 1 180 ? 6.641 -4.003 13.503 1.00 95.50 180 LEU A CA 1
ATOM 1351 C C . LEU A 1 180 ? 8.011 -4.459 14.002 1.00 95.50 180 LEU A C 1
ATOM 1353 O O . LEU A 1 180 ? 8.342 -4.254 15.168 1.00 95.50 180 LEU A O 1
ATOM 1357 N N . ASP A 1 181 ? 8.778 -5.122 13.141 1.00 94.31 181 ASP A N 1
ATOM 1358 C CA . ASP A 1 181 ? 10.109 -5.660 13.468 1.00 94.31 181 ASP A CA 1
ATOM 1359 C C . ASP A 1 181 ? 10.134 -6.522 14.738 1.00 94.31 181 ASP A C 1
ATOM 1361 O O . ASP A 1 181 ? 11.034 -6.448 15.572 1.00 94.31 181 ASP A O 1
ATOM 1365 N N . GLY A 1 182 ? 9.099 -7.353 14.891 1.00 90.00 182 GLY A N 1
ATOM 1366 C CA . GLY A 1 182 ? 8.923 -8.256 16.031 1.00 90.00 182 GLY A CA 1
ATOM 1367 C C . GLY A 1 182 ? 8.414 -7.582 17.309 1.00 90.00 182 GLY A C 1
ATOM 1368 O O . GLY A 1 182 ? 8.072 -8.276 18.267 1.00 90.00 182 GLY A O 1
ATOM 1369 N N . VAL A 1 183 ? 8.310 -6.251 17.340 1.00 90.06 183 VAL A N 1
ATOM 1370 C CA . VAL A 1 183 ? 7.710 -5.502 18.449 1.00 90.06 183 VAL A CA 1
ATOM 1371 C C . VAL A 1 183 ? 6.250 -5.238 18.122 1.00 90.06 183 VAL A C 1
ATOM 1373 O O . VAL A 1 183 ? 5.937 -4.642 17.096 1.00 90.06 183 VAL A O 1
ATOM 1376 N N . GLY A 1 184 ? 5.336 -5.676 18.984 1.00 87.00 184 GLY A N 1
ATOM 1377 C CA . GLY A 1 184 ? 3.915 -5.501 18.724 1.00 87.00 184 GLY A CA 1
ATOM 1378 C C . GLY A 1 184 ? 3.087 -5.158 19.946 1.00 87.00 184 GLY A C 1
ATOM 1379 O O . GLY A 1 184 ? 3.392 -5.545 21.075 1.00 87.00 184 GLY A O 1
ATOM 1380 N N . HIS A 1 185 ? 1.982 -4.473 19.680 1.00 88.31 185 HIS A N 1
ATOM 1381 C CA . HIS A 1 185 ? 0.967 -4.113 20.655 1.00 88.31 185 HIS A CA 1
ATOM 1382 C C . HIS A 1 185 ? -0.377 -4.700 20.243 1.00 88.31 185 HIS A C 1
ATOM 1384 O O . HIS A 1 185 ? -0.720 -4.773 19.060 1.00 88.31 185 HIS A O 1
ATOM 1390 N N . SER A 1 186 ? -1.139 -5.132 21.243 1.00 90.94 186 SER A N 1
ATOM 1391 C CA . SER A 1 186 ? -2.501 -5.623 21.056 1.00 90.94 186 SER A CA 1
ATOM 1392 C C . SER A 1 186 ? -3.491 -4.676 21.722 1.00 90.94 186 SER A C 1
ATOM 1394 O O . SER A 1 186 ? -3.172 -4.044 22.728 1.00 90.94 186 SER A O 1
ATOM 1396 N N . LYS A 1 187 ? -4.686 -4.571 21.150 1.00 85.62 187 LYS A N 1
ATOM 1397 C CA . LYS A 1 187 ? -5.815 -3.828 21.700 1.00 85.62 187 LYS A CA 1
ATOM 1398 C C . LYS A 1 187 ? -7.075 -4.664 21.585 1.00 85.62 187 LYS A C 1
ATOM 1400 O O . LYS A 1 187 ? -7.479 -5.053 20.487 1.00 85.62 187 LYS A O 1
ATOM 1405 N N . ASP A 1 188 ? -7.702 -4.871 22.730 1.00 85.81 188 ASP A N 1
ATOM 1406 C CA . ASP A 1 188 ? -8.990 -5.539 22.835 1.00 85.81 188 ASP A CA 1
ATOM 1407 C C . ASP A 1 188 ? -10.136 -4.533 22.694 1.00 85.81 188 ASP A C 1
ATOM 1409 O O . ASP A 1 188 ? -9.958 -3.322 22.861 1.00 85.81 188 ASP A O 1
ATOM 1413 N N . GLY A 1 189 ? -11.325 -5.021 22.339 1.00 75.31 189 GLY A N 1
ATOM 1414 C CA . GLY A 1 189 ? -12.528 -4.190 22.207 1.00 75.31 189 GLY A CA 1
ATOM 1415 C C . GLY A 1 189 ? -12.443 -3.150 21.084 1.00 75.31 189 GLY A C 1
ATOM 1416 O O . GLY A 1 189 ? -13.239 -2.210 21.031 1.00 75.31 189 GLY A O 1
ATOM 1417 N N . TRP A 1 190 ? -11.484 -3.303 20.169 1.00 76.56 190 TRP A N 1
ATOM 1418 C CA . TRP A 1 190 ? -11.248 -2.359 19.082 1.00 76.56 190 TRP A CA 1
ATOM 1419 C C . TRP A 1 190 ? -12.425 -2.288 18.096 1.00 76.56 190 TRP A C 1
ATOM 1421 O O . TRP A 1 190 ? -12.610 -1.257 17.461 1.00 76.56 190 TRP A O 1
ATOM 1431 N N . ALA A 1 191 ? -13.240 -3.343 17.974 1.00 64.50 191 ALA A N 1
ATOM 1432 C CA . ALA A 1 191 ? -14.382 -3.372 17.055 1.00 64.50 191 ALA A CA 1
ATOM 1433 C C . ALA A 1 191 ? -15.478 -2.352 17.415 1.00 64.50 191 ALA A C 1
ATOM 1435 O O . ALA A 1 191 ? -16.284 -1.982 16.558 1.00 64.50 191 ALA A O 1
ATOM 1436 N N . SER A 1 192 ? -15.480 -1.874 18.663 1.00 62.28 192 SER A N 1
ATOM 1437 C CA . SER A 1 192 ? -16.327 -0.780 19.148 1.00 62.28 192 SER A CA 1
ATOM 1438 C C . SER A 1 192 ? -15.755 0.604 18.805 1.00 62.28 192 SER A C 1
ATOM 1440 O O . SER A 1 192 ? -16.474 1.605 18.856 1.00 62.28 192 SER A O 1
ATOM 1442 N N . VAL A 1 193 ? -14.469 0.686 18.441 1.00 61.47 193 VAL A N 1
ATOM 1443 C CA . VAL A 1 193 ? -13.814 1.927 18.009 1.00 61.47 193 VAL A CA 1
ATOM 1444 C C . VAL A 1 193 ? -14.383 2.305 16.639 1.00 61.47 193 VAL A C 1
ATOM 1446 O O . VAL A 1 193 ? -14.383 1.506 15.707 1.00 61.47 193 VAL A O 1
ATOM 1449 N N . GLY A 1 194 ? -14.965 3.502 16.543 1.00 51.34 194 GLY A N 1
ATOM 1450 C CA . GLY A 1 194 ? -15.692 3.968 15.355 1.00 51.34 194 GLY A CA 1
ATOM 1451 C C . GLY A 1 194 ? -17.194 3.631 15.316 1.00 51.34 194 GLY A C 1
ATOM 1452 O O . GLY A 1 194 ? -17.895 4.148 14.447 1.00 51.34 194 GLY A O 1
ATOM 1453 N N . ALA A 1 195 ? -17.728 2.836 16.257 1.00 51.56 195 ALA A N 1
ATOM 1454 C CA . ALA A 1 195 ? -19.183 2.721 16.465 1.00 51.56 195 ALA A CA 1
ATOM 1455 C C . ALA A 1 195 ? -19.759 3.963 17.180 1.00 51.56 195 ALA A C 1
ATOM 1457 O O . ALA A 1 195 ? -20.928 4.302 17.011 1.00 51.56 195 ALA A O 1
ATOM 1458 N N . LEU A 1 196 ? -18.909 4.669 17.935 1.00 47.59 196 LEU A N 1
ATOM 1459 C CA . LEU A 1 196 ? -19.247 5.883 18.686 1.00 47.59 196 LEU A CA 1
ATOM 1460 C C . LEU A 1 196 ? -19.078 7.186 17.879 1.00 47.59 196 LEU A C 1
ATOM 1462 O O . LEU A 1 196 ? -19.598 8.214 18.296 1.00 47.59 196 LEU A O 1
ATOM 1466 N N . ALA A 1 197 ? -18.379 7.157 16.737 1.00 46.31 197 ALA A N 1
ATOM 1467 C CA . ALA A 1 197 ? -17.982 8.370 16.011 1.00 46.31 197 ALA A CA 1
ATOM 1468 C C . ALA A 1 197 ? -19.002 8.849 14.954 1.00 46.31 197 ALA A C 1
ATOM 1470 O O . ALA A 1 197 ? -18.996 10.021 14.598 1.00 46.31 197 ALA A O 1
ATOM 1471 N N . GLU A 1 198 ? -19.915 7.991 14.476 1.00 48.22 198 GLU A N 1
ATOM 1472 C CA . GLU A 1 198 ? -20.895 8.365 13.438 1.00 48.22 198 GLU A CA 1
ATOM 1473 C C . GLU A 1 198 ? -22.250 7.642 13.606 1.00 48.22 198 GLU A C 1
ATOM 1475 O O . GLU A 1 198 ? -22.622 6.778 12.810 1.00 48.22 198 GLU A O 1
ATOM 1480 N N . GLY A 1 199 ? -22.999 7.979 14.663 1.00 49.69 199 GLY A N 1
ATOM 1481 C CA . GLY A 1 199 ? -24.467 7.852 14.690 1.00 49.69 199 GLY A CA 1
ATOM 1482 C C . GLY A 1 199 ? -25.086 6.483 14.353 1.00 49.69 199 GLY A C 1
ATOM 1483 O O . GLY A 1 199 ? -26.124 6.444 13.699 1.00 49.69 199 GLY A O 1
ATOM 1484 N N . GLY A 1 200 ? -24.491 5.361 14.777 1.00 51.59 200 GLY A N 1
ATOM 1485 C CA . GLY A 1 200 ? -25.106 4.030 14.625 1.00 51.59 200 GLY A CA 1
ATOM 1486 C C . GLY A 1 200 ? -24.657 3.198 13.414 1.00 51.59 200 GLY A C 1
ATOM 1487 O O . GLY A 1 200 ? -25.308 2.206 13.078 1.00 51.59 200 GLY A O 1
ATOM 1488 N N . ARG A 1 201 ? -23.536 3.532 12.756 1.00 57.62 201 ARG A N 1
ATOM 1489 C CA . ARG A 1 201 ? -22.915 2.638 11.755 1.00 57.62 201 ARG A CA 1
ATOM 1490 C C . ARG A 1 201 ? -22.429 1.324 12.399 1.00 57.62 201 ARG A C 1
ATOM 1492 O O . ARG A 1 201 ? -21.770 1.340 13.436 1.00 57.62 201 ARG A O 1
ATOM 1499 N N . ARG A 1 202 ? -22.705 0.183 11.742 1.00 61.47 202 ARG A N 1
ATOM 1500 C CA . ARG A 1 202 ? -22.356 -1.188 12.197 1.00 61.47 202 ARG A CA 1
ATOM 1501 C C . ARG A 1 202 ? -20.872 -1.315 12.604 1.00 61.47 202 ARG A C 1
ATOM 1503 O O . ARG A 1 202 ? -20.046 -0.658 11.966 1.00 61.47 202 ARG A O 1
ATOM 1510 N N . PRO A 1 203 ? -20.506 -2.173 13.576 1.00 66.75 203 PRO A N 1
ATOM 1511 C CA . PRO A 1 203 ? -19.104 -2.439 13.926 1.00 66.75 203 PRO A CA 1
ATOM 1512 C C . PRO A 1 203 ? -18.278 -2.852 12.701 1.00 66.75 203 PRO A C 1
ATOM 1514 O O . PRO A 1 203 ? -18.786 -3.597 11.861 1.00 66.75 203 PRO A O 1
ATOM 1517 N N . VAL A 1 204 ? -17.008 -2.433 12.601 1.00 66.75 204 VAL A N 1
ATOM 1518 C CA . VAL A 1 204 ? -16.118 -2.829 11.480 1.00 66.75 204 VAL A CA 1
ATOM 1519 C C . VAL A 1 204 ? -16.005 -4.343 11.341 1.00 66.75 204 VAL A C 1
ATOM 1521 O O . VAL A 1 204 ? -15.964 -4.855 10.225 1.00 66.75 204 VAL A O 1
ATOM 1524 N N . ALA A 1 205 ? -16.084 -5.067 12.454 1.00 63.56 205 ALA A N 1
ATOM 1525 C CA . ALA A 1 205 ? -16.186 -6.519 12.462 1.00 63.56 205 ALA A CA 1
ATOM 1526 C C . ALA A 1 205 ? -17.328 -7.048 11.568 1.00 63.56 205 ALA A C 1
ATOM 1528 O O . ALA A 1 205 ? -17.119 -7.901 10.709 1.00 63.56 205 ALA A O 1
ATOM 1529 N N . ALA A 1 206 ? -18.529 -6.474 11.684 1.00 64.81 206 ALA A N 1
ATOM 1530 C CA . ALA A 1 206 ? -19.668 -6.854 10.852 1.00 64.81 206 ALA A CA 1
ATOM 1531 C C . ALA A 1 206 ? -19.473 -6.464 9.379 1.00 64.81 206 ALA A C 1
ATOM 1533 O O . ALA A 1 206 ? -20.030 -7.101 8.487 1.00 64.81 206 ALA A O 1
ATOM 1534 N N . LEU A 1 207 ? -18.682 -5.428 9.104 1.00 65.50 207 LEU A N 1
ATOM 1535 C CA . LEU A 1 207 ? -18.414 -4.971 7.746 1.00 65.50 207 LEU A CA 1
ATOM 1536 C C . LEU A 1 207 ? -17.552 -5.986 6.989 1.00 65.50 207 LEU A C 1
ATOM 1538 O O . LEU A 1 207 ? -17.874 -6.335 5.854 1.00 65.50 207 LEU A O 1
ATOM 1542 N N . LEU A 1 208 ? -16.512 -6.530 7.613 1.00 69.50 208 LEU A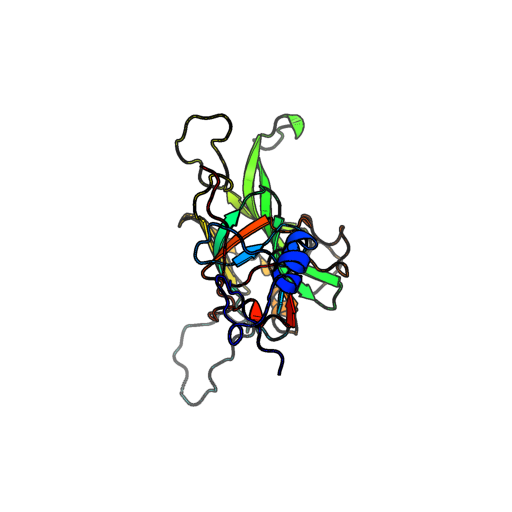 N 1
ATOM 1543 C CA . LEU A 1 208 ? -15.560 -7.434 6.952 1.00 69.50 208 LEU A CA 1
ATOM 1544 C C . LEU A 1 208 ? -16.144 -8.808 6.563 1.00 69.50 208 LEU A C 1
ATOM 1546 O O . LEU A 1 208 ? -15.476 -9.595 5.898 1.00 69.50 208 LEU A O 1
ATOM 1550 N N . THR A 1 209 ? -17.411 -9.066 6.901 1.00 67.44 209 THR A N 1
ATOM 1551 C CA . THR A 1 209 ? -18.189 -10.213 6.400 1.00 67.44 209 THR A CA 1
ATOM 1552 C C . THR A 1 209 ? -18.766 -10.007 4.990 1.00 67.44 209 THR A C 1
ATOM 1554 O O . THR A 1 209 ? -19.160 -10.975 4.343 1.00 67.44 209 THR A O 1
ATOM 1557 N N . GLY A 1 210 ? -18.820 -8.764 4.498 1.00 71.06 210 GLY A N 1
ATOM 1558 C CA . GLY A 1 210 ? -19.296 -8.416 3.154 1.00 71.06 210 GLY A CA 1
ATOM 1559 C C . GLY A 1 210 ? -18.168 -8.166 2.148 1.00 71.06 210 GLY A C 1
ATOM 1560 O O . GLY A 1 210 ? -16.991 -8.185 2.498 1.00 71.06 210 GLY A O 1
ATOM 1561 N N . ALA A 1 211 ? -18.534 -7.881 0.895 1.00 79.75 211 ALA A N 1
ATOM 1562 C CA . ALA A 1 211 ? -17.570 -7.532 -0.147 1.00 79.75 211 ALA A CA 1
ATOM 1563 C C . ALA A 1 211 ? -16.862 -6.204 0.180 1.00 79.75 211 ALA A C 1
ATOM 1565 O O . ALA A 1 211 ? -17.509 -5.170 0.372 1.00 79.75 211 ALA A O 1
ATOM 1566 N N . VAL A 1 212 ? -15.533 -6.243 0.240 1.00 88.12 212 VAL A N 1
ATOM 1567 C CA . VAL A 1 212 ? -14.658 -5.076 0.394 1.00 88.12 212 VAL A CA 1
ATOM 1568 C C . VAL A 1 212 ? -13.556 -5.140 -0.650 1.00 88.12 212 VAL A C 1
ATOM 1570 O O . VAL A 1 212 ? -13.103 -6.222 -1.019 1.00 88.12 212 VAL A O 1
ATOM 1573 N N . ARG A 1 213 ? -13.118 -3.973 -1.108 1.00 92.69 213 ARG A N 1
ATOM 1574 C CA . ARG A 1 213 ? -11.984 -3.837 -2.019 1.00 92.69 213 ARG A CA 1
ATOM 1575 C C . ARG A 1 213 ? -10.734 -3.627 -1.188 1.00 92.69 213 ARG A C 1
ATOM 1577 O O . ARG A 1 213 ? -10.723 -2.785 -0.290 1.00 92.69 213 ARG A O 1
ATOM 1584 N N . THR A 1 214 ? -9.706 -4.415 -1.455 1.00 94.75 214 THR A N 1
ATOM 1585 C CA . THR A 1 214 ? -8.422 -4.318 -0.760 1.00 94.75 214 THR A CA 1
ATOM 1586 C C . THR A 1 214 ? -7.482 -3.499 -1.614 1.00 94.75 214 THR A C 1
ATOM 1588 O O . THR A 1 214 ? -7.049 -3.954 -2.670 1.00 94.75 214 THR A O 1
ATOM 1591 N N . CYS A 1 215 ? -7.178 -2.291 -1.163 1.00 96.38 215 CYS A N 1
ATOM 1592 C CA . CYS A 1 215 ? -6.267 -1.385 -1.839 1.00 96.38 215 CYS A CA 1
ATOM 1593 C C . CYS A 1 215 ? -4.887 -1.474 -1.182 1.00 96.38 215 CYS A C 1
ATOM 1595 O O . CYS A 1 215 ? -4.775 -1.436 0.043 1.00 96.38 215 CYS A O 1
ATOM 1597 N N . LEU A 1 216 ? -3.838 -1.593 -1.989 1.00 97.44 216 LEU A N 1
ATOM 1598 C CA . LEU A 1 216 ? -2.446 -1.626 -1.554 1.00 97.44 216 LEU A CA 1
ATOM 1599 C C . LEU A 1 216 ? -1.719 -0.384 -2.075 1.00 97.44 216 LEU A C 1
ATOM 1601 O O . LEU A 1 216 ? -1.777 -0.075 -3.266 1.00 97.44 216 LEU A O 1
ATOM 1605 N N . GLY A 1 217 ? -1.005 0.297 -1.183 1.00 97.50 217 GLY A N 1
ATOM 1606 C CA . GLY A 1 217 ? -0.164 1.448 -1.499 1.00 97.50 217 GLY A CA 1
ATOM 1607 C C . GLY A 1 217 ? -0.912 2.762 -1.725 1.00 97.50 217 GLY A C 1
ATOM 1608 O O . GLY A 1 217 ? -0.301 3.740 -2.145 1.00 97.50 217 GLY A O 1
ATOM 1609 N N . GLY A 1 218 ? -2.219 2.811 -1.473 1.00 96.81 218 GLY A N 1
ATOM 1610 C CA . GLY A 1 218 ? -3.022 4.010 -1.681 1.00 96.81 218 GLY A CA 1
ATOM 1611 C C . GLY A 1 218 ? -4.514 3.784 -1.518 1.00 96.81 218 GLY A C 1
ATOM 1612 O O . GLY A 1 218 ? -4.971 2.653 -1.345 1.00 96.81 218 GLY A O 1
ATOM 1613 N N . LEU A 1 219 ? -5.260 4.880 -1.615 1.00 96.00 219 LEU A N 1
ATOM 1614 C CA . LEU A 1 219 ? -6.714 4.882 -1.749 1.00 96.00 219 LEU A CA 1
ATOM 1615 C C . LEU A 1 219 ? -7.086 5.204 -3.204 1.00 96.00 219 LEU A C 1
ATOM 1617 O O . LEU A 1 219 ? -6.343 5.929 -3.862 1.00 96.00 219 LEU A O 1
ATOM 1621 N N . PRO A 1 220 ? -8.205 4.680 -3.724 1.00 94.75 220 PRO A N 1
ATOM 1622 C CA . PRO A 1 220 ? -8.710 5.079 -5.029 1.00 94.75 220 PRO A CA 1
ATOM 1623 C C . PRO A 1 220 ? -9.286 6.497 -4.968 1.00 94.75 220 PRO A C 1
ATOM 1625 O O . PRO A 1 220 ? -9.826 6.901 -3.940 1.00 94.75 220 PRO A O 1
ATOM 1628 N N . ASP A 1 221 ? -9.266 7.215 -6.091 1.00 91.94 221 ASP A N 1
ATOM 1629 C CA . ASP A 1 221 ? -9.766 8.600 -6.179 1.00 91.94 221 ASP A CA 1
ATOM 1630 C C . ASP A 1 221 ? -11.273 8.729 -5.870 1.00 91.94 221 ASP A C 1
ATOM 1632 O O . ASP A 1 221 ? -11.778 9.818 -5.603 1.00 91.94 221 ASP A O 1
ATOM 1636 N N . THR A 1 222 ? -12.010 7.612 -5.878 1.00 91.94 222 THR A N 1
ATOM 1637 C CA . THR A 1 222 ? -13.417 7.547 -5.453 1.00 91.94 222 THR A CA 1
ATOM 1638 C C . THR A 1 222 ? -13.597 7.701 -3.941 1.00 91.94 222 THR A C 1
ATOM 1640 O O . THR A 1 222 ? -14.691 8.027 -3.486 1.00 91.94 222 THR A O 1
ATOM 1643 N N . VAL A 1 223 ? -12.555 7.452 -3.144 1.00 91.62 223 VAL A N 1
ATOM 1644 C CA . VAL A 1 223 ? -12.555 7.692 -1.699 1.00 91.62 223 VAL A CA 1
ATOM 1645 C C . VAL A 1 223 ? -12.185 9.152 -1.467 1.00 91.62 223 VAL A C 1
ATOM 1647 O O . VAL A 1 223 ? -11.101 9.597 -1.839 1.00 91.62 223 VAL A O 1
ATOM 1650 N N . ALA A 1 224 ? -13.080 9.913 -0.836 1.00 87.88 224 ALA A N 1
ATOM 1651 C CA . ALA A 1 224 ? -12.822 11.321 -0.557 1.00 87.88 224 ALA A CA 1
ATOM 1652 C C . ALA A 1 224 ? -11.556 11.491 0.299 1.00 87.88 224 ALA A C 1
ATOM 1654 O O . ALA A 1 224 ? -11.340 10.746 1.254 1.00 87.88 224 ALA A O 1
ATOM 1655 N N . PHE A 1 225 ? -10.763 12.530 0.029 1.00 83.69 225 PHE A N 1
ATOM 1656 C CA . PHE A 1 225 ? -9.554 12.838 0.808 1.00 83.69 225 PHE A CA 1
ATOM 1657 C C . PHE A 1 225 ? -9.835 12.962 2.318 1.00 83.69 225 PHE A C 1
ATOM 1659 O O . PHE A 1 225 ? -8.995 12.623 3.141 1.00 83.69 225 PHE A O 1
ATOM 1666 N N . THR A 1 226 ? -11.037 13.407 2.690 1.00 84.75 226 THR A N 1
ATOM 1667 C CA . THR A 1 226 ? -11.481 13.556 4.084 1.00 84.75 226 THR A CA 1
ATOM 1668 C C . THR A 1 226 ? -11.977 12.256 4.723 1.00 84.75 226 THR A C 1
ATOM 1670 O O . THR A 1 226 ? -12.341 12.265 5.901 1.00 84.75 226 THR A O 1
ATOM 1673 N N . ALA A 1 227 ? -12.044 11.148 3.976 1.00 83.50 227 ALA A N 1
ATOM 1674 C CA . ALA A 1 227 ? -12.543 9.856 4.447 1.00 83.50 227 ALA A CA 1
ATOM 1675 C C . ALA A 1 227 ? -11.496 9.059 5.244 1.00 83.50 227 ALA A C 1
ATOM 1677 O O . ALA A 1 227 ? -11.875 8.201 6.038 1.00 83.50 227 ALA A O 1
ATOM 1678 N N . ALA A 1 228 ? -10.208 9.370 5.085 1.00 85.25 228 ALA A N 1
ATOM 1679 C CA . ALA A 1 228 ? -9.115 8.760 5.831 1.00 85.25 228 ALA A CA 1
ATOM 1680 C C . ALA A 1 228 ? -8.144 9.837 6.350 1.00 85.25 228 ALA A C 1
ATOM 1682 O O . ALA A 1 228 ? -7.986 10.868 5.700 1.00 85.25 228 ALA A O 1
ATOM 1683 N N . PRO A 1 229 ? -7.454 9.618 7.484 1.00 86.81 229 PRO A N 1
ATOM 1684 C CA . PRO A 1 229 ? -6.497 10.592 8.019 1.00 86.81 229 PRO A CA 1
ATOM 1685 C C . PRO A 1 229 ? -5.257 10.736 7.136 1.00 86.81 229 PRO A C 1
ATOM 1687 O O . PRO A 1 229 ? -4.554 11.739 7.204 1.00 86.81 229 PRO A O 1
ATOM 1690 N N . ILE A 1 230 ? -4.979 9.710 6.326 1.00 92.38 230 ILE A N 1
ATOM 1691 C CA . ILE A 1 230 ? -3.831 9.623 5.433 1.00 92.38 230 ILE A CA 1
ATOM 1692 C C . ILE A 1 230 ? -4.333 9.115 4.094 1.00 92.38 230 ILE A C 1
ATOM 1694 O O . ILE A 1 230 ? -5.016 8.096 4.021 1.00 92.38 230 ILE A O 1
ATOM 1698 N N . SER A 1 231 ? -3.974 9.836 3.044 1.00 93.00 231 SER A N 1
ATOM 1699 C CA . SER A 1 231 ? -4.367 9.567 1.658 1.00 93.00 231 SER A CA 1
ATOM 1700 C C . SER A 1 231 ? -3.172 9.586 0.703 1.00 93.00 231 SER A C 1
ATOM 1702 O O . SER A 1 231 ? -3.330 9.366 -0.494 1.00 93.00 231 SER A O 1
ATOM 1704 N N . ALA A 1 232 ? -1.966 9.832 1.224 1.00 96.12 232 ALA A N 1
ATOM 1705 C CA . ALA A 1 232 ? -0.747 9.800 0.435 1.00 96.12 232 ALA A CA 1
ATOM 1706 C C . ALA A 1 232 ? -0.484 8.386 -0.107 1.00 96.12 232 ALA A C 1
ATOM 1708 O O . ALA A 1 232 ? -0.592 7.392 0.618 1.00 96.12 232 ALA A O 1
ATOM 1709 N N . TYR A 1 233 ? -0.100 8.315 -1.380 1.00 97.94 233 TYR A N 1
ATOM 1710 C CA . TYR A 1 233 ? 0.332 7.082 -2.026 1.00 97.94 233 TYR A CA 1
ATOM 1711 C C . TYR A 1 233 ? 1.692 6.624 -1.489 1.00 97.94 233 TYR A C 1
ATOM 1713 O O . TYR A 1 233 ? 2.621 7.423 -1.328 1.00 97.94 233 TYR A O 1
ATOM 1721 N N . TYR A 1 234 ? 1.818 5.321 -1.262 1.00 98.25 234 TYR A N 1
ATOM 1722 C CA . TYR A 1 234 ? 3.048 4.681 -0.826 1.00 98.25 234 TYR A CA 1
ATOM 1723 C C . TYR A 1 234 ? 4.123 4.751 -1.903 1.00 98.25 234 TYR A C 1
ATOM 1725 O O . TYR A 1 234 ? 3.918 4.351 -3.051 1.00 98.25 234 TYR A O 1
ATOM 1733 N N . ALA A 1 235 ? 5.283 5.256 -1.493 1.00 97.69 235 ALA A N 1
ATOM 1734 C CA . ALA A 1 235 ? 6.503 5.266 -2.275 1.00 97.69 235 ALA A CA 1
ATOM 1735 C C . ALA A 1 235 ? 7.529 4.365 -1.581 1.00 97.69 235 ALA A C 1
ATOM 1737 O O . ALA A 1 235 ? 7.850 4.586 -0.409 1.00 97.69 235 ALA A O 1
ATOM 1738 N N . GLY A 1 236 ? 8.020 3.348 -2.286 1.00 97.00 236 GLY A N 1
ATOM 1739 C CA . GLY A 1 236 ? 8.984 2.397 -1.743 1.00 97.00 236 GLY A CA 1
ATOM 1740 C C . GLY A 1 236 ? 8.839 0.990 -2.309 1.00 97.00 236 GLY A C 1
ATOM 1741 O O . GLY A 1 236 ? 8.195 0.769 -3.338 1.00 97.00 236 GLY A O 1
ATOM 1742 N N . CYS A 1 237 ? 9.450 0.039 -1.611 1.00 97.88 237 CYS A N 1
ATOM 1743 C CA . CYS A 1 237 ? 9.435 -1.376 -1.956 1.00 97.88 237 CYS A CA 1
ATOM 1744 C C . CYS A 1 237 ? 8.559 -2.178 -1.002 1.00 97.88 237 CYS A C 1
ATOM 1746 O O . CYS A 1 237 ? 8.676 -2.034 0.212 1.00 97.88 237 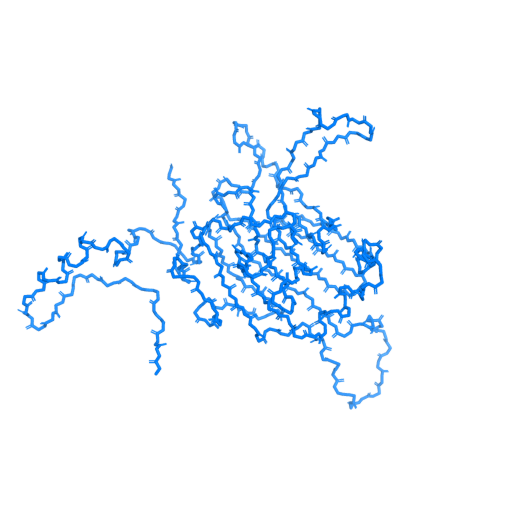CYS A O 1
ATOM 1748 N N . LEU A 1 238 ? 7.754 -3.086 -1.547 1.00 98.00 238 LEU A N 1
ATOM 1749 C CA . LEU A 1 238 ? 7.031 -4.098 -0.780 1.00 98.00 238 LEU A CA 1
ATOM 1750 C C . LEU A 1 238 ? 7.476 -5.494 -1.212 1.00 98.00 238 LEU A C 1
ATOM 1752 O O . LEU A 1 238 ? 7.743 -5.722 -2.387 1.00 98.00 238 LEU A O 1
ATOM 1756 N N . ARG A 1 239 ? 7.530 -6.456 -0.294 1.00 97.69 239 ARG A N 1
ATOM 1757 C CA . ARG A 1 239 ? 7.695 -7.876 -0.642 1.00 97.69 239 ARG A CA 1
ATOM 1758 C C . ARG A 1 239 ? 6.986 -8.773 0.362 1.00 97.69 239 ARG A C 1
ATOM 1760 O O . ARG A 1 239 ? 6.548 -8.322 1.417 1.00 97.69 239 ARG A O 1
ATOM 1767 N N . GLY A 1 240 ? 6.838 -10.049 0.009 1.00 96.50 240 GLY A N 1
ATOM 1768 C CA . GLY A 1 240 ? 6.239 -11.042 0.904 1.00 96.50 240 GLY A CA 1
ATOM 1769 C C . GLY A 1 240 ? 4.787 -10.734 1.291 1.00 96.50 240 GLY A C 1
ATOM 1770 O O . GLY A 1 240 ? 4.351 -11.140 2.366 1.00 96.50 240 GLY A O 1
ATOM 1771 N N . ILE A 1 241 ? 4.049 -10.015 0.436 1.00 97.06 241 ILE A N 1
ATOM 1772 C CA . ILE A 1 241 ? 2.701 -9.520 0.725 1.00 97.06 241 ILE A CA 1
ATOM 1773 C C . ILE A 1 241 ? 1.743 -10.701 0.861 1.00 97.06 241 ILE A C 1
ATOM 1775 O O . ILE A 1 241 ? 1.517 -11.461 -0.083 1.00 97.06 241 ILE A O 1
ATOM 1779 N N . ARG A 1 242 ? 1.160 -10.851 2.046 1.00 95.62 242 ARG A N 1
ATOM 1780 C CA . ARG A 1 242 ? 0.191 -11.890 2.378 1.00 95.62 242 ARG A CA 1
ATOM 1781 C C . ARG A 1 242 ? -1.023 -11.275 3.044 1.00 95.62 242 ARG A C 1
ATOM 1783 O O . ARG A 1 242 ? -0.891 -10.579 4.047 1.00 95.62 242 ARG A O 1
ATOM 1790 N N . VAL A 1 243 ? -2.201 -11.593 2.521 1.00 91.25 243 VAL A N 1
ATOM 1791 C CA . VAL A 1 243 ? -3.491 -11.146 3.054 1.00 91.25 243 VAL A CA 1
ATOM 1792 C C . VAL A 1 243 ? -4.405 -12.356 3.219 1.00 91.25 243 VAL A C 1
ATOM 1794 O O . VAL A 1 243 ? -4.573 -13.146 2.295 1.00 91.25 243 VAL A O 1
ATOM 1797 N N . GLY A 1 244 ? -4.954 -12.551 4.419 1.00 83.38 244 GLY A N 1
ATOM 1798 C CA . GLY A 1 244 ? -5.782 -13.718 4.748 1.00 83.38 244 GLY A CA 1
ATOM 1799 C C . GLY A 1 244 ? -5.048 -15.054 4.565 1.00 83.38 244 GLY A C 1
ATOM 1800 O O . GLY A 1 244 ? -5.661 -16.050 4.199 1.00 83.38 244 GLY A O 1
ATOM 1801 N N . GLY A 1 245 ? -3.720 -15.070 4.732 1.00 81.44 245 GLY A N 1
ATOM 1802 C CA . GLY A 1 245 ? -2.872 -16.246 4.495 1.00 81.44 245 GLY A CA 1
ATOM 1803 C C . GLY A 1 245 ? -2.503 -16.505 3.026 1.00 81.44 245 GLY A C 1
ATOM 1804 O O . GLY A 1 245 ? -1.594 -17.296 2.770 1.00 81.44 245 GLY A O 1
ATOM 1805 N N . ARG A 1 246 ? -3.126 -15.810 2.064 1.00 88.56 246 ARG A N 1
ATOM 1806 C CA . ARG A 1 246 ? -2.819 -15.905 0.628 1.00 88.56 246 ARG A CA 1
ATOM 1807 C C . ARG A 1 246 ? -1.707 -14.924 0.257 1.00 88.56 246 ARG A C 1
ATOM 1809 O O . ARG A 1 246 ? -1.779 -13.755 0.626 1.00 88.56 246 ARG A O 1
ATOM 1816 N N . ALA A 1 247 ? -0.690 -15.388 -0.470 1.00 93.25 247 ALA A N 1
ATOM 1817 C CA . ALA A 1 247 ? 0.298 -14.500 -1.082 1.00 93.25 247 ALA A CA 1
ATOM 1818 C C . ALA A 1 247 ? -0.362 -13.707 -2.218 1.00 93.25 247 ALA A C 1
ATOM 1820 O O . ALA A 1 247 ? -1.096 -14.287 -3.018 1.00 93.25 247 ALA A O 1
ATOM 1821 N N . LEU A 1 248 ? -0.139 -12.396 -2.257 1.00 93.88 248 LEU A N 1
ATOM 1822 C CA . LEU A 1 248 ? -0.667 -11.534 -3.309 1.00 93.88 248 LEU A CA 1
ATOM 1823 C C . LEU A 1 248 ? 0.390 -11.315 -4.389 1.00 93.88 248 LEU A C 1
ATOM 1825 O O . LEU A 1 248 ? 1.507 -10.901 -4.083 1.00 93.88 248 LEU A O 1
ATOM 1829 N N . ASP A 1 249 ? 0.003 -11.547 -5.639 1.00 93.94 249 ASP A N 1
ATOM 1830 C CA . ASP A 1 249 ? 0.738 -11.112 -6.824 1.00 93.94 249 ASP A CA 1
ATOM 1831 C C . ASP A 1 249 ? 0.048 -9.863 -7.393 1.00 93.94 249 ASP A C 1
ATOM 1833 O O . ASP A 1 249 ? -1.158 -9.867 -7.652 1.00 93.94 249 ASP A O 1
ATOM 1837 N N . LEU A 1 250 ? 0.802 -8.777 -7.585 1.00 95.06 250 LEU A N 1
ATOM 1838 C CA . LEU A 1 250 ? 0.274 -7.529 -8.142 1.00 95.06 250 LEU A CA 1
ATOM 1839 C C . LEU A 1 250 ? -0.144 -7.660 -9.614 1.00 95.06 250 LEU A C 1
ATOM 1841 O O . LEU A 1 250 ? -0.994 -6.897 -10.073 1.00 95.06 250 LEU A O 1
ATOM 1845 N N . HIS A 1 251 ? 0.370 -8.643 -10.357 1.00 92.31 251 HIS A N 1
ATOM 1846 C CA . HIS A 1 251 ? -0.143 -8.948 -11.690 1.00 92.31 251 HIS A CA 1
ATOM 1847 C C . HIS A 1 251 ? -1.589 -9.453 -11.664 1.00 92.31 251 HIS A C 1
ATOM 1849 O O . HIS A 1 251 ? -2.317 -9.199 -12.624 1.00 92.31 251 HIS A O 1
ATOM 1855 N N . GLU A 1 252 ? -2.011 -10.114 -10.583 1.00 92.81 252 GLU A N 1
ATOM 1856 C CA . GLU A 1 252 ? -3.385 -10.598 -10.397 1.00 92.81 252 GLU A CA 1
ATOM 1857 C C . GLU A 1 252 ? -4.341 -9.510 -9.887 1.00 92.81 252 GLU A C 1
ATOM 1859 O O . GLU A 1 252 ? -5.529 -9.779 -9.714 1.00 92.81 252 GLU A O 1
ATOM 1864 N N . ALA A 1 253 ? -3.853 -8.291 -9.635 1.00 94.94 253 ALA A N 1
ATOM 1865 C CA . ALA A 1 253 ? -4.697 -7.195 -9.180 1.00 94.94 253 ALA A CA 1
ATOM 1866 C C . ALA A 1 253 ? -5.745 -6.822 -10.243 1.00 94.94 253 ALA A C 1
ATOM 1868 O O . ALA A 1 253 ? -5.422 -6.648 -11.429 1.00 94.94 253 ALA A O 1
ATOM 1869 N N . ASP A 1 254 ? -6.986 -6.642 -9.786 1.00 94.94 254 ASP A N 1
ATOM 1870 C CA . ASP A 1 254 ? -8.130 -6.227 -10.601 1.00 94.94 254 ASP A CA 1
ATOM 1871 C C . ASP A 1 254 ? -7.892 -4.836 -11.209 1.00 94.94 254 ASP A C 1
ATOM 1873 O O . ASP A 1 254 ? -8.223 -4.582 -12.367 1.00 94.94 254 ASP A O 1
ATOM 1877 N N . HIS A 1 255 ? -7.232 -3.961 -10.448 1.00 95.25 255 HIS A N 1
ATOM 1878 C CA . HIS A 1 255 ? -6.675 -2.701 -10.928 1.00 95.25 255 HIS A CA 1
ATOM 1879 C C . HIS A 1 255 ? -5.221 -2.563 -10.461 1.00 95.25 255 HIS A C 1
ATOM 1881 O O . HIS A 1 255 ? -4.896 -2.848 -9.310 1.00 95.25 255 HIS A O 1
ATOM 1887 N N . LEU A 1 256 ? -4.339 -2.117 -11.356 1.00 95.88 256 LEU A N 1
ATOM 1888 C CA . LEU A 1 256 ? -2.925 -1.882 -11.074 1.00 95.88 256 LEU A CA 1
ATOM 1889 C C . LEU A 1 256 ? -2.490 -0.587 -11.758 1.00 95.88 256 LEU A C 1
ATOM 1891 O O . LEU A 1 256 ? -2.529 -0.497 -12.986 1.00 95.88 256 LEU A O 1
ATOM 1895 N N . HIS A 1 257 ? -2.049 0.399 -10.976 1.00 96.75 257 HIS A N 1
ATOM 1896 C CA . HIS A 1 257 ? -1.517 1.638 -11.536 1.00 96.75 257 HIS A CA 1
ATOM 1897 C C . HIS A 1 257 ? -0.283 1.351 -12.425 1.00 96.75 257 HIS A C 1
ATOM 1899 O O . HIS A 1 257 ? 0.627 0.647 -11.981 1.00 96.75 257 HIS A O 1
ATOM 1905 N N . PRO A 1 258 ? -0.181 1.921 -13.644 1.00 93.38 258 PRO A N 1
ATOM 1906 C CA . PRO A 1 258 ? 0.846 1.556 -14.634 1.00 93.38 258 PRO A CA 1
ATOM 1907 C C . PRO A 1 258 ? 2.290 1.847 -14.200 1.00 93.38 258 PRO A C 1
ATOM 1909 O O . PRO A 1 258 ? 3.233 1.275 -14.739 1.00 93.38 258 PRO A O 1
ATOM 1912 N N . GLY A 1 259 ? 2.476 2.737 -13.222 1.00 93.25 259 GLY A N 1
ATOM 1913 C CA . GLY A 1 259 ? 3.787 3.012 -12.632 1.00 93.25 259 GLY A CA 1
ATOM 1914 C C . GLY A 1 259 ? 4.278 1.955 -11.632 1.00 93.25 259 GLY A C 1
ATOM 1915 O O . GLY A 1 259 ? 5.443 2.004 -11.248 1.00 93.25 259 GLY A O 1
ATOM 1916 N N . ILE A 1 260 ? 3.420 1.032 -11.182 1.00 96.06 260 ILE A N 1
ATOM 1917 C CA . ILE A 1 260 ? 3.792 -0.009 -10.216 1.00 96.06 260 ILE A CA 1
ATOM 1918 C C . ILE A 1 260 ? 4.535 -1.136 -10.939 1.00 96.06 260 ILE A C 1
ATOM 1920 O O . ILE A 1 260 ? 4.078 -1.642 -11.966 1.00 96.06 260 ILE A O 1
ATOM 1924 N N . ARG A 1 261 ? 5.673 -1.556 -10.381 1.00 96.06 261 ARG A N 1
ATOM 1925 C CA . ARG A 1 261 ? 6.404 -2.751 -10.823 1.00 96.06 261 ARG A CA 1
ATOM 1926 C C . ARG A 1 261 ? 6.079 -3.897 -9.882 1.00 96.06 261 ARG A C 1
ATOM 1928 O O . ARG A 1 261 ? 6.130 -3.737 -8.665 1.00 96.06 261 ARG A O 1
ATOM 1935 N N . SER A 1 262 ? 5.684 -5.031 -10.442 1.00 95.81 262 SER A N 1
ATOM 1936 C CA . SER A 1 262 ? 5.098 -6.125 -9.662 1.00 95.81 262 SER A CA 1
ATOM 1937 C C . SER A 1 262 ? 6.161 -7.014 -9.021 1.00 95.81 262 SER A C 1
ATOM 1939 O O . SER A 1 262 ? 5.950 -7.503 -7.916 1.00 95.81 262 SER A O 1
ATOM 1941 N N . HIS A 1 263 ? 7.306 -7.186 -9.681 1.00 96.44 263 HIS A N 1
ATOM 1942 C CA . HIS A 1 263 ? 8.338 -8.163 -9.326 1.00 96.44 263 HIS A CA 1
ATOM 1943 C C . HIS A 1 263 ? 9.763 -7.598 -9.327 1.00 96.44 263 HIS A C 1
ATOM 1945 O O . HIS A 1 263 ? 10.708 -8.322 -9.006 1.00 96.44 263 HIS A O 1
ATOM 1951 N N . SER A 1 264 ? 9.929 -6.320 -9.666 1.00 96.12 264 SER A N 1
ATOM 1952 C CA . SER A 1 264 ? 11.196 -5.609 -9.543 1.00 96.12 264 SER A CA 1
ATOM 1953 C C . SER A 1 264 ? 11.090 -4.429 -8.578 1.00 96.12 264 SER A C 1
ATOM 1955 O O . SER A 1 264 ? 10.172 -3.611 -8.671 1.00 96.12 264 SER A O 1
ATOM 1957 N N . CYS A 1 265 ? 12.063 -4.313 -7.668 1.00 96.06 265 CYS A N 1
ATOM 1958 C CA . CYS A 1 265 ? 12.232 -3.122 -6.850 1.00 96.06 265 CYS A CA 1
ATOM 1959 C C . CYS A 1 265 ? 13.568 -2.418 -7.028 1.00 96.06 265 CYS A C 1
ATOM 1961 O O . CYS A 1 265 ? 14.568 -3.037 -7.376 1.00 96.06 265 CYS A O 1
ATOM 1963 N N . LEU A 1 266 ? 13.575 -1.108 -6.782 1.00 92.94 266 LEU A N 1
ATOM 1964 C CA . LEU A 1 266 ? 14.789 -0.307 -6.788 1.00 92.94 266 LEU A CA 1
ATOM 1965 C C . LEU A 1 266 ? 15.596 -0.561 -5.509 1.00 92.94 266 LEU A C 1
ATOM 1967 O O . LEU A 1 266 ? 15.024 -0.436 -4.421 1.00 92.94 266 LEU A O 1
ATOM 1971 N N . PRO A 1 267 ? 16.900 -0.878 -5.610 1.00 90.06 267 PRO A N 1
ATOM 1972 C CA . PRO A 1 267 ? 17.771 -0.931 -4.442 1.00 90.06 267 PRO A CA 1
ATOM 1973 C C . PRO A 1 267 ? 17.874 0.460 -3.791 1.00 90.06 267 PRO A C 1
ATOM 1975 O O . PRO A 1 267 ? 17.631 1.472 -4.461 1.00 90.06 267 PRO A O 1
ATOM 1978 N N . PRO A 1 268 ? 18.227 0.536 -2.497 1.00 85.88 268 PRO A N 1
ATOM 1979 C CA . PRO A 1 268 ? 18.426 1.815 -1.833 1.00 85.88 268 PRO A CA 1
ATOM 1980 C C . PRO A 1 268 ? 19.584 2.569 -2.499 1.00 85.88 268 PRO A C 1
ATOM 1982 O O . PRO A 1 268 ? 20.499 1.964 -3.067 1.00 85.88 268 PRO A O 1
ATOM 1985 N N . LEU A 1 269 ? 19.521 3.901 -2.463 1.00 77.44 269 LEU A N 1
ATOM 1986 C CA . LEU A 1 269 ? 20.630 4.725 -2.938 1.00 77.44 269 LEU A CA 1
ATOM 1987 C C . LEU A 1 269 ? 21.863 4.477 -2.045 1.00 77.44 269 LEU A C 1
ATOM 1989 O O . LEU A 1 269 ? 21.682 4.327 -0.834 1.00 77.44 269 LEU A O 1
ATOM 1993 N N . PRO A 1 270 ? 23.074 4.399 -2.628 1.00 63.41 270 PRO A N 1
ATOM 1994 C CA . PRO A 1 270 ? 24.316 4.237 -1.877 1.00 63.41 270 PRO A CA 1
ATOM 1995 C C . PRO A 1 270 ? 24.634 5.439 -0.980 1.00 63.41 270 PRO A C 1
ATOM 1997 O O . PRO A 1 270 ? 24.167 6.563 -1.290 1.00 63.41 270 PRO A O 1
#